Protein AF-F8DBX6-F1 (afdb_monomer_lite)

Structure (mmCIF, N/CA/C/O backbone):
data_AF-F8DBX6-F1
#
_entry.id   AF-F8DBX6-F1
#
loop_
_atom_site.group_PDB
_atom_site.id
_atom_site.type_symbol
_atom_site.label_atom_id
_atom_site.label_alt_id
_atom_site.label_comp_id
_atom_site.label_asym_id
_atom_site.label_entity_id
_atom_site.label_seq_id
_atom_site.pdbx_PDB_ins_code
_atom_site.Cartn_x
_atom_site.Cartn_y
_atom_site.Cartn_z
_atom_site.occupancy
_atom_site.B_iso_or_equiv
_atom_site.auth_seq_id
_atom_site.auth_comp_id
_atom_site.auth_asym_id
_atom_site.auth_atom_id
_atom_site.pdbx_PDB_model_num
ATOM 1 N N . MET A 1 1 ? -37.550 -6.134 -52.172 1.00 40.78 1 MET A N 1
ATOM 2 C CA . MET A 1 1 ? -36.831 -7.113 -51.333 1.00 40.78 1 MET A CA 1
ATOM 3 C C . MET A 1 1 ? -36.469 -6.419 -50.036 1.00 40.78 1 MET A C 1
ATOM 5 O O . MET A 1 1 ? -35.593 -5.570 -50.038 1.00 40.78 1 MET A O 1
ATOM 9 N N . THR A 1 2 ? -37.208 -6.696 -48.969 1.00 46.88 2 THR A N 1
ATOM 10 C CA . THR A 1 2 ? -36.970 -6.160 -47.625 1.00 46.88 2 THR A CA 1
ATOM 11 C C . THR A 1 2 ? -36.565 -7.334 -46.744 1.00 46.88 2 THR A C 1
ATOM 13 O O . THR A 1 2 ? -37.407 -8.121 -46.322 1.00 46.88 2 THR A O 1
ATOM 16 N N . HIS A 1 3 ? -35.260 -7.501 -46.523 1.00 45.44 3 HIS A N 1
ATOM 17 C CA . HIS A 1 3 ? -34.752 -8.490 -45.578 1.00 45.44 3 HIS A CA 1
ATOM 18 C C . HIS A 1 3 ? -34.922 -7.938 -44.163 1.00 45.44 3 HIS A C 1
ATOM 20 O O . HIS A 1 3 ? -34.183 -7.059 -43.732 1.00 45.44 3 HIS A O 1
ATOM 26 N N . SER A 1 4 ? -35.939 -8.429 -43.457 1.00 51.69 4 SER A N 1
ATOM 27 C CA . SER A 1 4 ? -36.092 -8.190 -42.025 1.00 51.69 4 SER A CA 1
ATOM 28 C C . SER A 1 4 ? -35.178 -9.161 -41.277 1.00 51.69 4 SER A C 1
ATOM 30 O O . SER A 1 4 ? -35.486 -10.344 -41.156 1.00 51.69 4 SER A O 1
ATOM 32 N N . PHE A 1 5 ? -34.035 -8.665 -40.804 1.00 46.38 5 PHE A N 1
ATOM 33 C CA . PHE A 1 5 ? -33.207 -9.356 -39.819 1.00 46.38 5 PHE A CA 1
ATOM 34 C C . PHE A 1 5 ? -33.836 -9.150 -38.435 1.00 46.38 5 PHE A C 1
ATOM 36 O O . PHE A 1 5 ? -33.639 -8.122 -37.795 1.00 46.38 5 PHE A O 1
ATOM 43 N N . ARG A 1 6 ? -34.635 -10.119 -37.978 1.00 52.78 6 ARG A N 1
ATOM 44 C CA . ARG A 1 6 ? -34.991 -10.270 -36.561 1.00 52.78 6 ARG A CA 1
ATOM 45 C C . ARG A 1 6 ? -34.193 -11.436 -36.000 1.00 52.78 6 ARG A C 1
ATOM 47 O O . ARG A 1 6 ? -34.694 -12.554 -35.921 1.00 52.78 6 ARG A O 1
ATOM 54 N N . THR A 1 7 ? -32.947 -11.181 -35.629 1.00 59.12 7 THR A N 1
ATOM 55 C CA . THR A 1 7 ? -32.192 -12.119 -34.798 1.00 59.12 7 THR A CA 1
ATOM 56 C C . THR A 1 7 ? -32.715 -11.951 -33.374 1.00 59.12 7 THR A C 1
ATOM 58 O O . THR A 1 7 ? -32.343 -11.021 -32.665 1.00 59.12 7 THR A O 1
ATOM 61 N N . LEU A 1 8 ? -33.684 -12.787 -32.998 1.00 58.94 8 LEU A N 1
ATOM 62 C CA . LEU A 1 8 ? -34.208 -12.856 -31.637 1.00 58.94 8 LEU A CA 1
ATOM 63 C C . LEU A 1 8 ? -33.120 -13.466 -30.753 1.00 58.94 8 LEU A C 1
ATOM 65 O O . LEU A 1 8 ? -32.917 -14.678 -30.749 1.00 58.94 8 LEU A O 1
ATOM 69 N N . VAL A 1 9 ? -32.401 -12.606 -30.039 1.00 62.88 9 VAL A N 1
ATOM 70 C CA . VAL A 1 9 ? -31.541 -13.015 -28.931 1.00 62.88 9 VAL A CA 1
ATOM 71 C C . VAL A 1 9 ? -32.427 -13.754 -27.928 1.00 62.88 9 VAL A C 1
ATOM 73 O O . VAL A 1 9 ? -33.499 -13.264 -27.565 1.00 62.88 9 VAL A O 1
ATOM 76 N N . SER A 1 10 ? -32.030 -14.968 -27.542 1.00 77.06 10 SER A N 1
ATOM 77 C CA . SER A 1 10 ? -32.822 -15.753 -26.598 1.00 77.06 10 SER A CA 1
ATOM 78 C C . SER A 1 10 ? -32.916 -15.012 -25.251 1.00 77.06 10 SER A C 1
ATOM 80 O O . SER A 1 10 ? -31.968 -14.310 -24.886 1.00 77.06 10 SER A O 1
ATOM 82 N N . PRO A 1 11 ? -34.026 -15.132 -24.499 1.00 73.81 11 PRO A N 1
ATOM 83 C CA . PRO A 1 11 ? -34.216 -14.385 -23.253 1.00 73.81 11 PRO A CA 1
ATOM 84 C C . PRO A 1 11 ? -33.086 -14.574 -22.231 1.00 73.81 11 PRO A C 1
ATOM 86 O O . PRO A 1 11 ? -32.744 -13.633 -21.521 1.00 73.81 11 PRO A O 1
ATOM 89 N N . SER A 1 12 ? -32.459 -15.756 -22.192 1.00 65.88 12 SER A N 1
ATOM 90 C CA . SER A 1 12 ? -31.304 -16.024 -21.328 1.00 65.88 12 SER A CA 1
ATOM 91 C C . SER A 1 12 ? -30.052 -15.269 -21.779 1.00 65.88 12 SER A C 1
ATOM 93 O O . SER A 1 12 ? -29.341 -14.715 -20.949 1.00 65.88 12 SER A O 1
ATOM 95 N N . THR A 1 13 ? -29.805 -15.169 -23.086 1.00 68.56 13 THR A N 1
ATOM 96 C CA . THR A 1 13 ? -28.679 -14.400 -23.638 1.00 68.56 13 THR A CA 1
ATOM 97 C C . THR A 1 13 ? -28.861 -12.893 -23.428 1.00 68.56 13 THR A C 1
ATOM 99 O O . THR A 1 13 ? -27.891 -12.188 -23.165 1.00 68.56 13 THR A O 1
ATOM 102 N N . ALA A 1 14 ? -30.099 -12.393 -23.498 1.00 70.00 14 ALA A N 1
ATOM 103 C CA . ALA A 1 14 ? -30.404 -10.987 -23.228 1.00 70.00 14 ALA A CA 1
ATOM 104 C C . ALA A 1 14 ? -30.170 -10.616 -21.753 1.00 70.00 14 ALA A C 1
ATOM 106 O O . ALA A 1 14 ? -29.665 -9.534 -21.472 1.00 70.00 14 ALA A O 1
ATOM 107 N N . TYR A 1 15 ? -30.492 -11.525 -20.827 1.00 68.06 15 TYR A N 1
ATOM 108 C CA . TYR A 1 15 ? -30.241 -11.332 -19.398 1.00 68.06 15 TYR A CA 1
ATOM 109 C C . TYR A 1 15 ? -28.741 -11.290 -19.080 1.00 68.06 15 TYR A C 1
ATOM 111 O O . TYR A 1 15 ? -28.292 -10.374 -18.401 1.00 68.06 15 TYR A O 1
ATOM 119 N N . VAL A 1 16 ? -27.954 -12.219 -19.638 1.00 67.81 16 VAL A N 1
ATOM 120 C CA . VAL A 1 16 ? -26.489 -12.244 -19.454 1.00 67.81 16 VAL A CA 1
ATOM 121 C C . VAL A 1 16 ? -25.833 -10.970 -19.993 1.00 67.81 16 VAL A C 1
ATOM 123 O O . VAL A 1 16 ? -24.991 -10.390 -19.319 1.00 67.81 16 VAL A O 1
ATOM 126 N N . LEU A 1 17 ? -26.260 -10.488 -21.167 1.00 64.12 17 LEU A N 1
ATOM 127 C CA . LEU A 1 17 ? -25.776 -9.219 -21.717 1.00 64.12 17 LEU A CA 1
ATOM 128 C C . LEU A 1 17 ? -26.126 -8.031 -20.818 1.00 64.12 17 LEU A C 1
ATOM 130 O O . LEU A 1 17 ? -25.287 -7.165 -20.612 1.00 64.12 17 LEU A O 1
ATOM 134 N N . LEU A 1 18 ? -27.342 -7.980 -20.276 1.00 73.88 18 LEU A N 1
ATOM 135 C CA . LEU A 1 18 ? -27.768 -6.871 -19.426 1.00 73.88 18 LEU A CA 1
ATOM 136 C C . LEU A 1 18 ? -27.021 -6.848 -18.087 1.0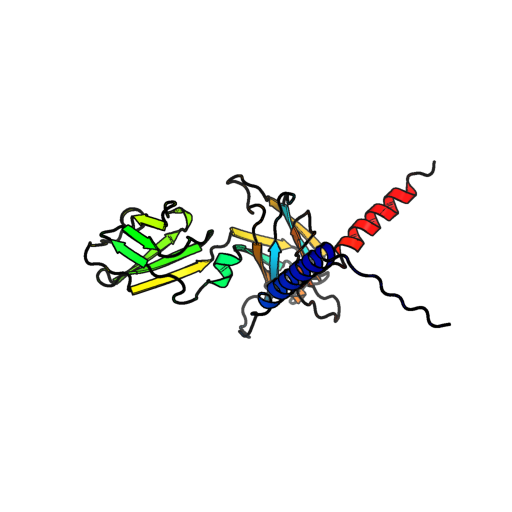0 73.88 18 LEU A C 1
ATOM 138 O O . LEU A 1 18 ? -26.635 -5.771 -17.647 1.00 73.88 18 LEU A O 1
ATOM 142 N N . VAL A 1 19 ? -26.773 -8.014 -17.479 1.00 73.00 19 VAL A N 1
ATOM 143 C CA . VAL A 1 19 ? -25.951 -8.126 -16.263 1.00 73.00 19 VAL A CA 1
ATOM 144 C C . VAL A 1 19 ? -24.515 -7.694 -16.554 1.00 73.00 19 VAL A C 1
ATOM 146 O O . VAL A 1 19 ? -24.005 -6.839 -15.846 1.00 73.00 19 VAL A O 1
ATOM 149 N N . ALA A 1 20 ? -23.908 -8.177 -17.643 1.00 65.19 20 ALA A N 1
ATOM 150 C CA . ALA A 1 20 ? -22.555 -7.773 -18.030 1.00 65.19 20 ALA A CA 1
ATOM 151 C C . ALA A 1 20 ? -22.440 -6.256 -18.275 1.00 65.19 20 ALA A C 1
ATOM 153 O O . ALA A 1 20 ? -21.509 -5.621 -17.792 1.00 65.19 20 ALA A O 1
ATOM 154 N N . TRP A 1 21 ? -23.408 -5.649 -18.970 1.00 68.88 21 TRP A N 1
ATOM 155 C CA . TRP A 1 21 ? -23.433 -4.199 -19.190 1.00 68.88 21 TRP A CA 1
ATOM 156 C C . TRP A 1 21 ? -23.645 -3.404 -17.899 1.00 68.88 21 TRP A C 1
ATOM 158 O O . TRP A 1 21 ? -23.029 -2.355 -17.733 1.00 68.88 21 TRP A O 1
ATOM 168 N N . ALA A 1 22 ? -24.498 -3.884 -16.991 1.00 65.81 22 ALA A N 1
ATOM 169 C CA . ALA A 1 22 ? -24.714 -3.237 -15.702 1.00 65.81 22 ALA A CA 1
ATOM 170 C C . ALA A 1 22 ? -23.447 -3.276 -14.838 1.00 65.81 22 ALA A C 1
ATOM 172 O O . ALA A 1 22 ? -23.094 -2.248 -14.272 1.00 65.81 22 ALA A O 1
ATOM 173 N N . THR A 1 23 ? -22.737 -4.408 -14.802 1.00 61.00 23 THR A N 1
ATOM 174 C CA . THR A 1 23 ? -21.457 -4.540 -14.092 1.00 61.00 23 THR A CA 1
ATOM 175 C C . THR A 1 23 ? -20.402 -3.601 -14.672 1.00 61.00 23 THR A C 1
ATOM 177 O O . THR A 1 23 ? -19.807 -2.841 -13.922 1.00 61.00 23 THR A O 1
ATOM 180 N N . VAL A 1 24 ? -20.246 -3.546 -16.001 1.00 62.47 24 VAL A N 1
ATOM 181 C CA . VAL A 1 24 ? -19.291 -2.628 -16.653 1.00 62.47 24 VAL A CA 1
ATOM 182 C C . VAL A 1 24 ? -19.607 -1.160 -16.343 1.00 62.47 24 VAL A C 1
ATOM 184 O O . VAL A 1 24 ? -18.701 -0.390 -16.049 1.00 62.47 24 VAL A O 1
ATOM 187 N N . ILE A 1 25 ? -20.882 -0.754 -16.375 1.00 60.66 25 ILE A N 1
ATOM 188 C CA . ILE A 1 25 ? -21.278 0.625 -16.037 1.00 60.66 25 ILE A CA 1
ATOM 189 C C . ILE A 1 25 ? -21.027 0.925 -14.555 1.00 60.66 25 ILE A C 1
ATOM 191 O O . ILE A 1 25 ? -20.614 2.037 -14.233 1.00 60.66 25 ILE A O 1
ATOM 195 N N . LEU A 1 26 ? -21.258 -0.048 -13.668 1.00 51.12 26 LEU A N 1
ATOM 196 C CA . LEU A 1 26 ? -21.004 0.097 -12.238 1.00 51.12 26 LEU A CA 1
ATOM 197 C C . LEU A 1 26 ? -19.503 0.306 -11.975 1.00 51.12 26 LEU A C 1
ATOM 199 O O . LEU A 1 26 ? -19.140 1.292 -11.339 1.00 51.12 26 LEU A O 1
ATOM 203 N N . CYS A 1 27 ? -18.640 -0.529 -12.563 1.00 51.03 27 CYS A N 1
ATOM 204 C CA . CYS A 1 27 ? -17.182 -0.397 -12.473 1.00 51.03 27 CYS A CA 1
ATOM 205 C C . CYS A 1 27 ? -16.687 0.948 -13.038 1.00 51.03 27 CYS A C 1
ATOM 207 O O . CYS A 1 27 ? -15.853 1.612 -12.433 1.00 51.03 27 CYS A O 1
ATOM 209 N N . LEU A 1 28 ? -17.266 1.424 -14.148 1.00 47.25 28 LEU A N 1
ATOM 210 C CA . LEU A 1 28 ? -16.924 2.732 -14.725 1.00 47.25 28 LEU A CA 1
ATOM 211 C C . LEU A 1 28 ? -17.388 3.924 -13.871 1.00 47.25 28 LEU A C 1
ATOM 213 O O . LEU A 1 28 ? -16.861 5.023 -14.033 1.00 47.25 28 LEU A O 1
ATOM 217 N N . SER A 1 29 ? -18.382 3.744 -12.997 1.00 42.03 29 SER A N 1
ATOM 218 C CA . SER A 1 29 ? -18.908 4.827 -12.155 1.00 42.03 29 SER A CA 1
ATOM 219 C C . SER A 1 29 ? -18.127 5.054 -10.859 1.00 42.03 29 SER A C 1
ATOM 221 O O . SER A 1 29 ? -18.185 6.162 -10.330 1.00 42.03 29 SER A O 1
ATOM 223 N N . PHE A 1 30 ? -17.366 4.060 -10.389 1.00 44.66 30 PHE A N 1
ATOM 224 C CA . PHE A 1 30 ? -16.478 4.203 -9.229 1.00 44.66 30 PHE A CA 1
ATOM 225 C C . PHE A 1 30 ? -15.079 4.730 -9.606 1.00 44.66 30 PHE A C 1
ATOM 227 O O . PHE A 1 30 ? -14.453 5.412 -8.805 1.00 44.66 30 PHE A O 1
ATOM 234 N N . GLY A 1 31 ? -14.631 4.551 -10.854 1.00 36.19 31 GLY A N 1
ATOM 235 C CA . GLY A 1 31 ? -13.298 4.974 -11.321 1.00 36.19 31 GLY A CA 1
ATOM 236 C C . GLY A 1 31 ? -13.120 6.454 -11.704 1.00 36.19 31 GLY A C 1
ATOM 237 O O . GLY A 1 31 ? -12.240 6.762 -12.503 1.00 36.19 31 GLY A O 1
ATOM 238 N N . LEU A 1 32 ? -13.956 7.383 -11.220 1.00 38.16 32 LEU A N 1
ATOM 239 C CA . LEU A 1 32 ? -13.914 8.803 -11.635 1.00 38.16 32 LEU A CA 1
ATOM 240 C C . LEU A 1 32 ? -13.980 9.805 -10.470 1.00 38.16 32 LEU A C 1
ATOM 242 O O . LEU A 1 32 ? -14.510 10.908 -10.616 1.00 38.16 32 LEU A O 1
ATOM 246 N N . VAL A 1 33 ? -13.409 9.451 -9.317 1.00 41.22 33 VAL A N 1
ATOM 247 C CA . VAL A 1 33 ? -13.152 10.401 -8.222 1.00 41.22 33 VAL A CA 1
ATOM 248 C C . VAL A 1 33 ? -11.642 10.534 -8.004 1.00 41.22 33 VAL A C 1
ATOM 250 O O . VAL A 1 33 ? -11.086 9.998 -7.062 1.00 41.22 33 VAL A O 1
ATOM 253 N N . ALA A 1 34 ? -10.967 11.242 -8.910 1.00 38.66 34 ALA A N 1
ATOM 254 C CA . ALA A 1 34 ? -9.555 11.628 -8.810 1.00 38.66 34 ALA A CA 1
ATOM 255 C C . ALA A 1 34 ? -9.351 12.810 -9.790 1.00 38.66 34 ALA A C 1
ATOM 257 O O . ALA A 1 34 ? -9.866 12.756 -10.903 1.00 38.66 34 ALA A O 1
ATOM 258 N N . VAL A 1 35 ? -8.716 13.954 -9.529 1.00 40.12 35 VAL A N 1
ATOM 259 C CA . VAL A 1 35 ? -7.962 14.506 -8.401 1.00 40.12 35 VAL A CA 1
ATOM 260 C C . VAL A 1 35 ? -8.124 16.030 -8.515 1.00 40.12 35 VAL A C 1
ATOM 262 O O . VAL A 1 35 ? -7.969 16.597 -9.598 1.00 40.12 35 VAL A O 1
ATOM 265 N N . ALA A 1 36 ? -8.442 16.722 -7.423 1.00 32.66 36 ALA A N 1
ATOM 266 C CA . ALA A 1 36 ? -8.392 18.184 -7.369 1.00 32.66 36 ALA A CA 1
ATOM 267 C C . ALA A 1 36 ? -7.558 18.638 -6.169 1.00 32.66 36 ALA A C 1
ATOM 269 O O . ALA A 1 36 ? -8.076 19.218 -5.223 1.00 32.66 36 ALA A O 1
ATOM 270 N N . SER A 1 37 ? -6.256 18.380 -6.217 1.00 33.91 37 SER A N 1
ATOM 271 C CA . SER A 1 37 ? -5.235 18.959 -5.335 1.00 33.91 37 SER A CA 1
ATOM 272 C C . SER A 1 37 ? -3.878 18.496 -5.858 1.00 33.91 37 SER A C 1
ATOM 274 O O . SER A 1 37 ? -3.774 17.368 -6.299 1.00 33.91 37 SER A O 1
ATOM 276 N N . ALA A 1 38 ? -2.784 19.236 -5.858 1.00 36.81 38 ALA A N 1
ATOM 277 C CA . ALA A 1 38 ? -2.470 20.597 -5.478 1.00 36.81 38 ALA A CA 1
ATOM 278 C C . ALA A 1 38 ? -1.126 20.881 -6.175 1.00 36.81 38 ALA A C 1
ATOM 280 O O . ALA A 1 38 ? -0.259 20.016 -6.213 1.00 36.81 38 ALA A O 1
ATOM 281 N N . GLN A 1 39 ? -0.932 22.080 -6.725 1.00 33.19 39 GLN A N 1
ATOM 282 C CA . GLN A 1 39 ? 0.368 22.502 -7.260 1.00 33.19 39 GLN A CA 1
ATOM 283 C C . GLN A 1 39 ? 1.339 22.765 -6.096 1.00 33.19 39 GLN A C 1
ATOM 285 O O . GLN A 1 39 ? 1.529 23.908 -5.679 1.00 33.19 39 GLN A O 1
ATOM 290 N N . GLY A 1 40 ? 1.886 21.704 -5.507 1.00 40.03 40 GLY A N 1
ATOM 291 C CA . GLY A 1 40 ? 2.952 21.754 -4.513 1.00 40.03 40 GLY A CA 1
ATOM 292 C C . GLY A 1 40 ? 4.281 21.405 -5.170 1.00 40.03 40 GLY A C 1
ATOM 293 O O . GLY A 1 40 ? 4.346 20.488 -5.973 1.00 40.03 40 GLY A O 1
ATOM 294 N N . SER A 1 41 ? 5.352 22.117 -4.825 1.00 47.22 41 SER A N 1
ATOM 295 C CA . SER A 1 41 ? 6.732 21.838 -5.253 1.00 47.22 41 SER A CA 1
ATOM 296 C C . SER A 1 41 ? 7.327 20.580 -4.587 1.00 47.22 41 SER A C 1
ATOM 298 O O . SER A 1 41 ? 8.476 20.608 -4.145 1.00 47.22 41 SER A O 1
ATOM 300 N N . GLY A 1 42 ? 6.503 19.550 -4.395 1.00 53.03 42 GLY A N 1
ATOM 301 C CA . GLY A 1 42 ? 6.895 18.234 -3.907 1.00 53.03 42 GLY A CA 1
ATOM 302 C C . GLY A 1 42 ? 7.420 17.366 -5.050 1.00 53.03 42 GLY A C 1
ATOM 303 O O . GLY A 1 42 ? 7.531 17.855 -6.176 1.00 53.03 42 GLY A O 1
ATOM 304 N N . PRO A 1 43 ? 7.782 16.108 -4.768 1.00 58.38 43 PRO A N 1
ATOM 305 C CA . PRO A 1 43 ? 8.100 15.166 -5.830 1.00 58.38 43 PRO A CA 1
ATOM 306 C C . PRO A 1 43 ? 6.892 15.005 -6.772 1.00 58.38 43 PRO A C 1
ATOM 308 O O . PRO A 1 43 ? 5.744 15.201 -6.365 1.00 58.38 43 PRO A O 1
ATOM 311 N N . ASN A 1 44 ? 7.167 14.733 -8.046 1.00 72.75 44 ASN A N 1
ATOM 312 C CA . ASN A 1 44 ? 6.136 14.637 -9.071 1.00 72.75 44 ASN A CA 1
ATOM 313 C C . ASN A 1 44 ? 5.559 13.220 -9.057 1.00 72.75 44 ASN A C 1
ATOM 315 O O . ASN A 1 44 ? 6.275 12.254 -9.320 1.00 72.75 44 ASN A O 1
ATOM 319 N N . GLU A 1 45 ? 4.268 13.113 -8.757 1.00 74.31 45 GLU A N 1
ATOM 320 C CA . GLU A 1 45 ? 3.483 11.900 -8.988 1.00 74.31 45 GLU A CA 1
ATOM 321 C C . GLU A 1 45 ? 3.326 11.729 -10.502 1.00 74.31 45 GLU A C 1
ATOM 323 O O . GLU A 1 45 ? 2.706 12.569 -11.160 1.00 74.31 45 GLU A O 1
ATOM 328 N N . ILE A 1 46 ? 3.941 10.685 -11.057 1.00 76.31 46 ILE A N 1
ATOM 329 C CA . ILE A 1 46 ? 3.886 10.397 -12.499 1.00 76.31 46 ILE A CA 1
ATOM 330 C C . ILE A 1 46 ? 2.871 9.309 -12.834 1.00 76.31 46 ILE A C 1
ATOM 332 O O . ILE A 1 46 ? 2.472 9.207 -13.990 1.00 76.31 46 ILE A O 1
ATOM 336 N N . GLU A 1 47 ? 2.428 8.537 -11.837 1.00 76.44 47 GLU A N 1
ATOM 337 C CA . GLU A 1 47 ? 1.411 7.503 -12.001 1.00 76.44 47 GLU A CA 1
ATOM 338 C C . GLU A 1 47 ? 0.589 7.311 -10.723 1.00 76.44 47 GLU A C 1
ATOM 340 O O . GLU A 1 47 ? 1.127 7.310 -9.613 1.00 76.44 47 GLU A O 1
ATOM 345 N N . ASN A 1 48 ? -0.716 7.108 -10.917 1.00 81.38 48 ASN A N 1
ATOM 346 C CA . ASN A 1 48 ? -1.687 6.811 -9.871 1.00 81.38 48 ASN A CA 1
ATOM 347 C C . ASN A 1 48 ? -2.799 5.925 -10.447 1.00 81.38 48 ASN A C 1
ATOM 349 O O . ASN A 1 48 ? -3.849 6.406 -10.899 1.00 81.38 48 ASN A O 1
ATOM 353 N N . SER A 1 49 ? -2.565 4.615 -10.467 1.00 81.75 49 SER A N 1
ATOM 354 C CA . SER A 1 49 ? -3.455 3.622 -11.086 1.00 81.75 49 SER A CA 1
ATOM 355 C C . SER A 1 49 ? -3.867 2.518 -10.122 1.00 81.75 49 SER A C 1
ATOM 357 O O . SER A 1 49 ? -3.270 2.331 -9.068 1.00 81.75 49 SER A O 1
ATOM 359 N N . THR A 1 50 ? -4.944 1.812 -10.481 1.00 86.69 50 THR A N 1
ATOM 360 C CA . THR A 1 50 ? -5.342 0.575 -9.803 1.00 86.69 50 THR A CA 1
ATOM 361 C C . THR A 1 50 ? -4.792 -0.575 -10.624 1.00 86.69 50 THR A C 1
ATOM 363 O O . THR A 1 50 ? -4.918 -0.591 -11.855 1.00 86.69 50 THR A O 1
ATOM 366 N N . ILE A 1 51 ? -4.223 -1.547 -9.931 1.00 87.62 51 ILE A N 1
ATOM 367 C CA . ILE A 1 51 ? -3.938 -2.875 -10.454 1.00 87.62 51 ILE A CA 1
ATOM 368 C C . ILE A 1 51 ? -4.843 -3.880 -9.738 1.00 87.62 51 ILE A C 1
ATOM 370 O O . ILE A 1 51 ? -5.178 -3.701 -8.571 1.00 87.62 51 ILE A O 1
ATOM 374 N N . GLU A 1 52 ? -5.248 -4.928 -10.443 1.00 88.56 52 GLU A N 1
ATOM 375 C CA . GLU A 1 52 ? -6.062 -6.013 -9.892 1.00 88.56 52 GLU A CA 1
ATOM 376 C C . GLU A 1 52 ? -5.271 -7.308 -10.062 1.00 88.56 52 GLU A C 1
ATOM 378 O O . GLU A 1 52 ? -4.887 -7.655 -11.181 1.00 88.56 52 GLU A O 1
ATOM 383 N N . THR A 1 53 ? -4.995 -8.007 -8.963 1.00 90.00 53 THR A N 1
ATOM 384 C CA . THR A 1 53 ? -4.426 -9.356 -9.032 1.00 90.00 53 THR A CA 1
ATOM 385 C C . THR A 1 53 ? -5.540 -10.371 -9.280 1.00 90.00 53 THR A C 1
ATOM 387 O O . THR A 1 53 ? -6.689 -10.183 -8.886 1.00 90.00 53 THR A O 1
ATOM 390 N N . THR A 1 54 ? -5.220 -11.493 -9.915 1.00 90.12 54 THR A N 1
ATOM 391 C CA . THR A 1 54 ? -6.135 -12.619 -10.126 1.00 90.12 54 THR A CA 1
ATOM 392 C C . THR A 1 54 ? -5.567 -13.894 -9.512 1.00 90.12 54 THR A C 1
ATOM 394 O O . THR A 1 54 ? -4.426 -13.931 -9.069 1.00 90.12 54 THR A O 1
ATOM 397 N N . GLU A 1 55 ? -6.332 -14.990 -9.528 1.00 91.12 55 GLU A N 1
ATOM 398 C CA . GLU A 1 55 ? -5.839 -16.311 -9.101 1.00 91.12 55 GLU A CA 1
ATOM 399 C C . GLU A 1 55 ? -4.639 -16.828 -9.924 1.00 91.12 55 GLU A C 1
ATOM 401 O O . GLU A 1 55 ? -4.011 -17.812 -9.530 1.00 91.12 55 GLU A O 1
ATOM 406 N N . ASN A 1 56 ? -4.346 -16.219 -11.081 1.00 89.56 56 ASN A N 1
ATOM 407 C CA . ASN A 1 56 ? -3.215 -16.590 -11.934 1.00 89.56 56 ASN A CA 1
ATOM 408 C C . ASN A 1 56 ? -2.044 -15.604 -11.859 1.00 89.56 56 ASN A C 1
ATOM 410 O O . ASN A 1 56 ? -1.008 -15.897 -12.459 1.00 89.56 56 ASN A O 1
ATOM 414 N N . THR A 1 57 ? -2.194 -14.479 -11.154 1.00 91.62 57 THR A N 1
ATOM 415 C CA . THR A 1 57 ? -1.102 -13.524 -10.974 1.00 91.62 57 THR A CA 1
ATOM 416 C C . THR A 1 57 ? -0.023 -14.182 -10.127 1.00 91.62 57 THR A C 1
ATOM 418 O O . THR A 1 57 ? -0.287 -14.667 -9.029 1.00 91.62 57 THR A O 1
ATOM 421 N N . SER A 1 58 ? 1.195 -14.222 -10.652 1.00 92.62 58 SER A N 1
ATOM 422 C CA . SER A 1 58 ? 2.376 -14.707 -9.936 1.00 92.62 58 SER A CA 1
ATOM 423 C C . SER A 1 58 ? 3.203 -13.551 -9.383 1.00 92.62 58 SER A C 1
ATOM 425 O O . SER A 1 58 ? 3.875 -13.705 -8.361 1.00 92.62 58 SER A O 1
ATOM 427 N N . TYR A 1 59 ? 3.178 -12.398 -10.051 1.00 92.31 59 TYR A N 1
ATOM 428 C CA . TYR A 1 59 ? 3.879 -11.201 -9.608 1.00 92.31 59 TYR A CA 1
ATOM 429 C C . TYR A 1 59 ? 3.273 -9.927 -10.199 1.00 92.31 59 TYR A C 1
ATOM 431 O O . TYR A 1 59 ? 2.599 -9.945 -11.227 1.00 92.31 59 TYR A O 1
ATOM 439 N N . VAL A 1 60 ? 3.551 -8.807 -9.541 1.00 92.38 60 VAL A N 1
ATOM 440 C CA . VAL A 1 60 ? 3.369 -7.454 -10.064 1.00 92.38 60 VAL A CA 1
ATOM 441 C C . VAL A 1 60 ? 4.734 -6.928 -10.483 1.00 92.38 60 VAL A C 1
ATOM 443 O O . VAL A 1 60 ? 5.691 -6.986 -9.713 1.00 92.38 60 VAL A O 1
ATOM 446 N N . GLU A 1 61 ? 4.831 -6.434 -11.707 1.00 92.38 61 GLU A N 1
ATOM 447 C CA . GLU A 1 61 ? 6.058 -5.912 -12.295 1.00 92.38 61 GLU A CA 1
ATOM 448 C C . GLU A 1 61 ? 6.042 -4.383 -12.296 1.00 92.38 61 GLU A C 1
ATOM 450 O O . GLU A 1 61 ? 5.053 -3.775 -12.708 1.00 92.38 61 GLU A O 1
ATOM 455 N N . LEU A 1 62 ? 7.143 -3.779 -11.853 1.00 91.38 62 LEU A N 1
ATOM 456 C CA . LEU A 1 62 ? 7.487 -2.371 -12.032 1.00 91.38 62 LEU A CA 1
ATOM 457 C C . LEU A 1 62 ? 8.644 -2.303 -13.028 1.00 91.38 62 LEU A C 1
ATOM 459 O O . LEU A 1 62 ? 9.735 -2.782 -12.721 1.00 91.38 62 LEU A O 1
ATOM 463 N N . ASP A 1 63 ? 8.426 -1.684 -14.183 1.00 90.31 63 ASP A N 1
ATOM 464 C CA . ASP A 1 63 ? 9.469 -1.440 -15.181 1.00 90.31 63 ASP A CA 1
ATOM 465 C C . ASP A 1 63 ? 9.640 0.066 -15.394 1.00 90.31 63 ASP A C 1
ATOM 467 O O . ASP A 1 63 ? 8.666 0.785 -15.626 1.00 90.31 63 ASP A O 1
ATOM 471 N N . ILE A 1 64 ? 10.875 0.552 -15.293 1.00 89.94 64 ILE A N 1
ATOM 472 C CA . ILE A 1 64 ? 11.239 1.963 -15.434 1.00 89.94 64 ILE A CA 1
ATOM 473 C C . ILE A 1 64 ? 12.355 2.099 -16.463 1.00 89.94 64 ILE A C 1
ATOM 475 O O . ILE A 1 64 ? 13.461 1.591 -16.269 1.00 89.94 64 ILE A O 1
ATOM 479 N N . GLU A 1 65 ? 12.106 2.884 -17.505 1.00 90.19 65 GLU A N 1
ATOM 480 C CA . GLU A 1 65 ? 13.098 3.330 -18.474 1.00 90.19 65 GLU A CA 1
ATOM 481 C C . GLU A 1 65 ? 13.505 4.780 -18.189 1.00 90.19 65 GLU A C 1
ATOM 483 O O . GLU A 1 65 ? 12.705 5.719 -18.246 1.00 90.19 65 GLU A O 1
ATOM 488 N N . PHE A 1 66 ? 14.786 4.980 -17.897 1.00 91.75 66 PHE A N 1
ATOM 489 C CA . PHE A 1 66 ? 15.343 6.294 -17.607 1.00 91.75 66 PHE A CA 1
ATOM 490 C C . PHE A 1 66 ? 15.741 7.023 -18.894 1.00 91.75 66 PHE A C 1
ATOM 492 O O . PHE A 1 66 ? 16.350 6.446 -19.800 1.00 91.75 66 PHE A O 1
ATOM 499 N N . ALA A 1 67 ? 15.469 8.328 -18.941 1.00 90.81 67 ALA A N 1
ATOM 500 C CA . ALA A 1 67 ? 15.761 9.181 -20.088 1.00 90.81 67 ALA A CA 1
ATOM 501 C C . ALA A 1 67 ? 17.233 9.106 -20.520 1.00 90.81 67 ALA A C 1
ATOM 503 O O . ALA A 1 67 ? 18.156 8.953 -19.710 1.00 90.81 67 ALA A O 1
ATOM 504 N N . SER A 1 68 ? 17.478 9.282 -21.822 1.00 92.69 68 SER A N 1
ATOM 505 C CA . SER A 1 68 ? 18.841 9.249 -22.368 1.00 92.69 68 SER A CA 1
ATOM 506 C C . SER A 1 68 ? 19.727 10.395 -21.870 1.00 92.69 68 SER A C 1
ATOM 508 O O . SER A 1 68 ? 20.955 10.293 -21.902 1.00 92.69 68 SER A O 1
ATOM 510 N N . GLU A 1 69 ? 19.106 11.483 -21.408 1.00 92.75 69 GLU A N 1
ATOM 511 C CA . GLU A 1 69 ? 19.750 12.645 -20.803 1.00 92.75 69 GLU A CA 1
ATOM 512 C C . GLU A 1 69 ? 18.932 13.097 -19.592 1.00 92.75 69 GLU A C 1
ATOM 514 O O . GLU A 1 69 ? 17.722 13.271 -19.695 1.00 92.75 69 GLU A O 1
ATOM 519 N N . PHE A 1 70 ? 19.588 13.332 -18.455 1.00 93.50 70 PHE A N 1
ATOM 520 C CA . PHE A 1 70 ? 18.920 13.899 -17.287 1.00 93.50 70 PHE A CA 1
ATOM 521 C C . PHE A 1 70 ? 19.035 15.415 -17.254 1.00 93.50 70 PHE A C 1
ATOM 523 O O . PHE A 1 70 ? 20.089 16.005 -17.530 1.00 93.50 70 PHE A O 1
ATOM 530 N N . ALA A 1 71 ? 17.962 16.065 -16.820 1.00 85.88 71 ALA A N 1
ATOM 531 C CA . ALA A 1 71 ? 18.001 17.484 -16.546 1.00 85.88 71 ALA A CA 1
ATOM 532 C C . ALA A 1 71 ? 18.936 17.790 -15.358 1.00 85.88 71 ALA A C 1
ATOM 534 O O . ALA A 1 71 ? 19.240 16.957 -14.496 1.00 85.88 71 ALA A O 1
ATOM 535 N N . ASN A 1 72 ? 19.393 19.043 -15.308 1.00 81.50 72 ASN A N 1
ATOM 536 C CA . ASN A 1 72 ? 20.187 19.606 -14.210 1.00 81.50 72 ASN A CA 1
ATOM 537 C C . ASN A 1 72 ? 21.563 18.954 -13.958 1.00 81.50 72 A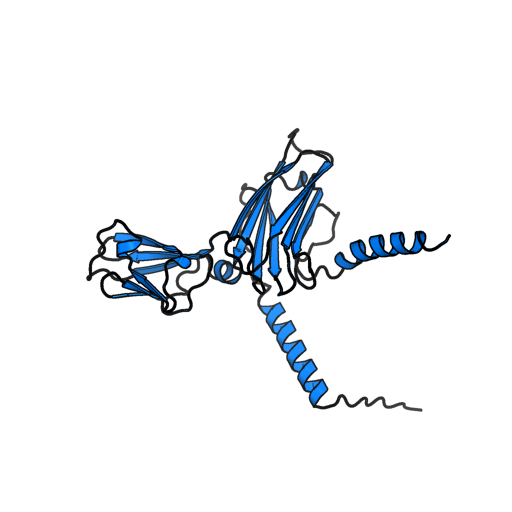SN A C 1
ATOM 539 O O . ASN A 1 72 ? 22.166 19.211 -12.917 1.00 81.50 72 ASN A O 1
ATOM 543 N N . ASN A 1 73 ? 22.110 18.190 -14.911 1.00 78.06 73 ASN A N 1
ATOM 544 C CA . ASN A 1 73 ? 23.381 17.460 -14.763 1.00 78.06 73 ASN A CA 1
ATOM 545 C C . ASN A 1 73 ? 23.386 16.468 -13.584 1.00 78.06 73 ASN A C 1
ATOM 547 O O . ASN A 1 73 ? 24.442 16.214 -12.996 1.00 78.06 73 ASN A O 1
ATOM 551 N N . SER A 1 74 ? 22.221 15.935 -13.211 1.00 87.75 74 SER A N 1
ATOM 552 C CA . SER A 1 74 ? 22.171 14.780 -12.314 1.00 87.75 74 SER A CA 1
ATOM 553 C C . SER A 1 74 ? 22.749 13.551 -13.026 1.00 87.75 74 SER A C 1
ATOM 555 O O . SER A 1 74 ? 22.697 13.443 -14.250 1.00 87.75 74 SER A O 1
ATOM 557 N N . SER A 1 75 ? 23.369 12.651 -12.263 1.00 90.19 75 SER A N 1
ATOM 558 C CA . SER A 1 75 ? 23.909 11.385 -12.781 1.00 90.19 75 SER A CA 1
ATOM 559 C C . SER A 1 75 ? 22.985 10.197 -12.521 1.00 90.19 75 SER A C 1
ATOM 561 O O . SER A 1 75 ? 23.241 9.114 -13.035 1.00 90.19 75 SER A O 1
ATOM 563 N N . THR A 1 76 ? 21.977 10.394 -11.673 1.00 94.44 76 THR A N 1
ATOM 564 C CA . THR A 1 76 ? 21.052 9.376 -11.173 1.00 94.44 76 THR A CA 1
ATOM 565 C C . THR A 1 76 ? 19.708 10.023 -10.861 1.00 94.44 76 THR A C 1
ATOM 567 O O . THR A 1 76 ? 19.681 11.182 -10.440 1.00 94.44 76 THR A O 1
ATOM 570 N N . GLU A 1 77 ? 18.638 9.254 -11.004 1.00 93.69 77 GLU A N 1
ATOM 571 C CA . GLU A 1 77 ? 17.278 9.590 -10.583 1.00 93.69 77 GLU A CA 1
ATOM 572 C C . GLU A 1 77 ? 16.752 8.445 -9.709 1.00 93.69 77 GLU A C 1
ATOM 574 O O . GLU A 1 77 ? 17.081 7.283 -9.961 1.00 93.69 77 GLU A O 1
ATOM 579 N N . THR A 1 78 ? 15.979 8.778 -8.675 1.00 94.81 78 THR A N 1
ATOM 580 C CA . THR A 1 78 ? 15.304 7.792 -7.824 1.00 94.81 78 THR A CA 1
ATOM 581 C C . THR A 1 78 ? 13.808 7.846 -8.089 1.00 94.81 78 THR A C 1
ATOM 583 O O . THR A 1 78 ? 13.223 8.928 -8.122 1.00 94.81 78 THR A O 1
ATOM 586 N N . VAL A 1 79 ? 13.224 6.669 -8.266 1.00 93.44 79 VAL A N 1
ATOM 587 C CA . VAL A 1 79 ? 11.792 6.431 -8.382 1.00 93.44 79 VAL A CA 1
ATOM 588 C C . VAL A 1 79 ? 11.331 5.733 -7.116 1.00 93.44 79 VAL A C 1
ATOM 590 O O . VAL A 1 79 ? 11.843 4.662 -6.793 1.00 93.44 79 VAL A O 1
ATOM 593 N N . ASP A 1 80 ? 10.383 6.340 -6.417 1.00 95.94 80 ASP A N 1
ATOM 594 C CA . ASP A 1 80 ? 9.725 5.753 -5.257 1.00 95.94 80 ASP A CA 1
ATOM 595 C C . ASP A 1 80 ? 8.434 5.062 -5.723 1.00 95.94 80 ASP A C 1
ATOM 597 O O . ASP A 1 80 ? 7.641 5.640 -6.475 1.00 95.94 80 ASP A O 1
ATOM 601 N N . PHE A 1 81 ? 8.253 3.813 -5.299 1.00 94.38 81 PHE A N 1
ATOM 602 C CA . PHE A 1 81 ? 7.103 2.968 -5.603 1.00 94.38 81 PHE A CA 1
ATOM 603 C C . PHE A 1 81 ? 6.390 2.609 -4.306 1.00 94.38 81 PHE A C 1
ATOM 605 O O . PHE A 1 81 ? 6.968 1.968 -3.425 1.00 94.38 81 PHE A O 1
ATOM 612 N N . GLU A 1 82 ? 5.122 2.990 -4.210 1.00 95.81 82 GLU A N 1
ATOM 613 C CA . GLU A 1 82 ? 4.255 2.609 -3.104 1.00 95.81 82 GLU A CA 1
ATOM 614 C C . GLU A 1 82 ? 2.981 1.967 -3.647 1.00 95.81 82 GLU A C 1
ATOM 616 O O . GLU A 1 82 ? 2.429 2.396 -4.661 1.00 95.81 82 GLU A O 1
ATOM 621 N N . SER A 1 83 ? 2.499 0.929 -2.971 1.00 94.94 83 SER A N 1
ATOM 622 C CA . SER A 1 83 ? 1.188 0.349 -3.252 1.00 94.94 83 SER A CA 1
ATOM 623 C C . SER A 1 83 ? 0.365 0.246 -1.982 1.00 94.94 83 SER A C 1
ATOM 625 O O . SER A 1 83 ? 0.910 0.043 -0.902 1.00 94.94 83 SER A O 1
ATOM 627 N N . TYR A 1 84 ? -0.945 0.379 -2.117 1.00 94.00 84 TYR A N 1
ATOM 628 C CA . TYR A 1 84 ? -1.910 0.367 -1.027 1.00 94.00 84 TYR A CA 1
ATOM 629 C C . TYR A 1 84 ? -3.053 -0.554 -1.403 1.00 94.00 84 TYR A C 1
ATOM 631 O O . TYR A 1 84 ? -3.415 -0.644 -2.577 1.00 94.00 84 TYR A O 1
ATOM 639 N N . ASN A 1 85 ? -3.665 -1.198 -0.416 1.00 93.06 85 ASN A N 1
ATOM 640 C CA . ASN A 1 85 ? -4.958 -1.826 -0.637 1.00 93.06 85 ASN A CA 1
ATOM 641 C C . ASN A 1 85 ? -5.961 -0.750 -1.112 1.00 93.06 85 ASN A C 1
ATOM 643 O O . ASN A 1 85 ? -6.063 0.317 -0.500 1.00 93.06 85 ASN A O 1
ATOM 647 N N . GLU A 1 86 ? -6.654 -0.985 -2.231 1.00 90.19 86 GLU A N 1
ATOM 648 C CA . GLU A 1 86 ? -7.540 0.021 -2.838 1.00 90.19 86 GLU A CA 1
ATOM 649 C C . GLU A 1 86 ? -8.722 0.363 -1.916 1.00 90.19 86 GLU A C 1
ATOM 651 O O . GLU A 1 86 ? -9.104 1.529 -1.823 1.00 90.19 86 GLU A O 1
ATOM 656 N N . GLU A 1 87 ? -9.258 -0.617 -1.182 1.00 88.81 87 GLU A N 1
ATOM 657 C CA . GLU A 1 87 ? -10.326 -0.390 -0.205 1.00 88.81 87 GLU A CA 1
ATOM 658 C C . GLU A 1 87 ? -9.843 0.537 0.915 1.00 88.81 87 GLU A C 1
ATOM 660 O O . GLU A 1 87 ? -10.479 1.561 1.168 1.00 88.81 87 GLU A O 1
ATOM 665 N N . ALA A 1 88 ? -8.675 0.253 1.506 1.00 88.38 88 ALA A N 1
ATOM 666 C CA . ALA A 1 88 ? -8.048 1.115 2.514 1.00 88.38 88 ALA A CA 1
ATOM 667 C C . ALA A 1 88 ? -7.792 2.528 1.983 1.00 88.38 88 ALA A C 1
ATOM 669 O O . ALA A 1 88 ? -8.072 3.521 2.661 1.00 88.38 88 ALA A O 1
ATOM 670 N N . TRP A 1 89 ? -7.286 2.637 0.754 1.00 87.06 89 TRP A N 1
ATOM 671 C CA . TRP A 1 89 ? -6.974 3.919 0.131 1.00 87.06 89 TRP A CA 1
ATOM 672 C C . TRP A 1 89 ? -8.218 4.787 -0.085 1.00 87.06 89 TRP A C 1
ATOM 674 O O . TRP A 1 89 ? -8.179 5.990 0.175 1.00 87.06 89 TRP A O 1
ATOM 684 N N . GLN A 1 90 ? -9.340 4.199 -0.509 1.00 84.50 90 GLN A N 1
ATOM 685 C CA . GLN A 1 90 ? -10.587 4.936 -0.752 1.00 84.50 90 GLN A CA 1
ATOM 686 C C . GLN A 1 90 ? -11.181 5.562 0.512 1.00 84.50 90 GLN A C 1
ATOM 688 O O . GLN A 1 90 ? -11.882 6.573 0.418 1.00 84.50 90 GLN A O 1
ATOM 693 N N . VAL A 1 91 ? -10.903 4.982 1.680 1.00 79.81 91 VAL A N 1
ATOM 694 C CA . VAL A 1 91 ? -11.358 5.503 2.976 1.00 79.81 91 VAL A CA 1
ATOM 695 C C . VAL A 1 91 ? -10.271 6.273 3.739 1.00 79.81 91 VAL A C 1
ATOM 697 O O . VAL A 1 91 ? -10.563 6.847 4.794 1.00 79.81 91 VAL A O 1
ATOM 700 N N . ASN A 1 92 ? -9.056 6.374 3.191 1.00 80.19 92 ASN A N 1
ATOM 701 C CA . ASN A 1 92 ? -7.916 7.058 3.799 1.00 80.19 92 ASN A CA 1
ATOM 702 C C . ASN A 1 92 ? -8.217 8.538 4.098 1.00 80.19 92 ASN A C 1
ATOM 704 O O . ASN A 1 92 ? -8.582 9.316 3.213 1.00 80.19 92 ASN A O 1
ATOM 708 N N . GLY A 1 93 ? -8.053 8.949 5.356 1.00 62.28 93 GLY A N 1
ATOM 709 C CA . GLY A 1 93 ? -8.254 10.340 5.778 1.00 62.28 93 GLY A CA 1
ATOM 710 C C . GLY A 1 93 ? -9.714 10.814 5.779 1.00 62.28 93 GLY A C 1
ATOM 711 O O . GLY A 1 93 ? -9.968 12.012 5.939 1.00 62.28 93 GLY A O 1
ATOM 712 N N . THR A 1 94 ? -10.685 9.909 5.625 1.00 60.12 94 THR A N 1
ATOM 713 C CA . THR A 1 94 ? -12.116 10.242 5.700 1.00 60.12 94 THR A CA 1
ATOM 714 C C . THR A 1 94 ? -12.635 10.122 7.139 1.00 60.12 94 THR A C 1
ATOM 716 O O . THR A 1 94 ? -12.851 9.027 7.650 1.00 60.12 94 THR A O 1
ATOM 719 N N . GLU A 1 95 ? -12.891 11.256 7.798 1.00 54.66 95 GLU A N 1
ATOM 720 C CA . GLU A 1 95 ? -13.638 11.312 9.068 1.00 54.66 95 GLU A CA 1
ATOM 721 C C . GLU A 1 95 ? -15.169 11.277 8.843 1.00 54.66 95 GLU A C 1
ATOM 723 O O . GLU A 1 95 ? -15.682 12.112 8.089 1.00 54.66 95 GLU A O 1
ATOM 728 N N . PRO A 1 96 ? -15.957 10.460 9.576 1.00 52.97 96 PRO A N 1
ATOM 729 C CA . PRO A 1 96 ? -15.690 9.122 10.092 1.00 52.97 96 PRO A CA 1
ATOM 730 C C . PRO A 1 96 ? -16.515 8.098 9.285 1.00 52.97 96 PRO A C 1
ATOM 732 O O . PRO A 1 96 ? -17.746 8.073 9.375 1.00 52.97 96 PRO A O 1
ATOM 735 N N . ALA A 1 97 ? -15.869 7.241 8.494 1.00 53.19 97 ALA A N 1
ATOM 736 C CA . ALA A 1 97 ? -16.570 6.092 7.908 1.00 53.19 97 ALA A CA 1
ATOM 737 C C . ALA A 1 97 ? -16.848 4.988 8.947 1.00 53.19 97 ALA A C 1
ATOM 739 O O . ALA A 1 97 ? -17.692 4.135 8.695 1.00 53.19 97 ALA A O 1
ATOM 740 N N . HIS A 1 98 ? -16.198 5.051 10.118 1.00 66.75 98 HIS A N 1
ATOM 741 C CA . HIS A 1 98 ? -16.241 4.000 11.128 1.00 66.75 98 HIS A CA 1
ATOM 742 C C . HIS A 1 98 ? -16.633 4.530 12.503 1.00 66.75 98 HIS A C 1
ATOM 744 O O . HIS A 1 98 ? -16.148 5.571 12.954 1.00 66.75 98 HIS A O 1
ATOM 750 N N . SER A 1 99 ? -17.514 3.800 13.189 1.00 81.19 99 SER A N 1
ATOM 751 C CA . SER A 1 99 ? -17.820 4.045 14.598 1.00 81.19 99 SER A CA 1
ATOM 752 C C . SER A 1 99 ? -17.173 2.974 15.470 1.00 81.19 99 SER A C 1
ATOM 754 O O . SER A 1 99 ? -17.265 1.783 15.184 1.00 81.19 99 SER A O 1
ATOM 756 N N . GLY A 1 100 ? -16.492 3.407 16.530 1.00 84.25 100 GLY A N 1
ATOM 757 C CA . GLY A 1 100 ? -15.897 2.524 17.526 1.00 84.25 100 GLY A CA 1
ATOM 758 C C . GLY A 1 100 ? -16.593 2.675 18.873 1.00 84.25 100 GLY A C 1
ATOM 759 O O . GLY A 1 100 ? -16.979 3.781 19.259 1.00 84.25 100 GLY A O 1
ATOM 760 N N . THR A 1 101 ? -16.736 1.582 19.615 1.00 90.75 101 THR A N 1
ATOM 761 C CA . THR A 1 101 ? -17.120 1.622 21.031 1.00 90.75 101 THR A CA 1
ATOM 762 C C . THR A 1 101 ? -16.028 1.015 21.889 1.00 90.75 101 THR A C 1
ATOM 764 O O . THR A 1 101 ? -15.477 -0.026 21.543 1.00 90.75 101 THR A O 1
ATOM 767 N N . LEU A 1 102 ? -15.734 1.652 23.022 1.00 93.00 102 LEU A N 1
ATOM 768 C CA . LEU A 1 102 ? -14.798 1.121 24.005 1.00 93.00 102 LEU A CA 1
ATOM 769 C C . LEU A 1 102 ? -15.574 0.444 25.141 1.00 93.00 102 LEU A C 1
ATOM 771 O O . LEU A 1 102 ? -16.433 1.058 25.774 1.00 93.00 102 LEU A O 1
ATOM 775 N N . ASN A 1 103 ? -15.277 -0.827 25.406 1.00 92.81 103 ASN A N 1
ATOM 776 C CA . ASN A 1 103 ? -15.813 -1.576 26.539 1.00 92.81 103 ASN A CA 1
ATOM 777 C C . ASN A 1 103 ? -14.670 -1.972 27.480 1.00 92.81 103 ASN A C 1
ATOM 779 O O . ASN A 1 103 ? -14.013 -3.002 27.308 1.00 92.81 103 ASN A O 1
ATOM 783 N N . GLY A 1 104 ? -14.409 -1.127 28.479 1.00 90.50 104 GLY A N 1
ATOM 784 C CA . GLY A 1 104 ? -13.206 -1.246 29.298 1.00 90.50 104 GLY A CA 1
ATOM 785 C C . GLY A 1 104 ? -11.982 -0.800 28.501 1.00 90.50 104 GLY A C 1
ATOM 786 O O . GLY A 1 104 ? -11.851 0.379 28.217 1.00 90.50 104 GLY A O 1
ATOM 787 N N . THR A 1 105 ? -11.098 -1.735 28.149 1.00 93.19 105 THR A N 1
ATOM 788 C CA . THR A 1 105 ? -9.931 -1.484 27.277 1.00 93.19 105 THR A CA 1
ATOM 789 C C . THR A 1 105 ? -10.107 -2.059 25.875 1.00 93.19 105 THR A C 1
ATOM 791 O O . THR A 1 105 ? -9.224 -1.906 25.039 1.00 93.19 105 THR A O 1
ATOM 794 N N . VAL A 1 106 ? -11.227 -2.737 25.613 1.00 95.50 106 VAL A N 1
ATOM 795 C CA . VAL A 1 106 ? -11.480 -3.393 24.331 1.00 95.50 106 VAL A CA 1
ATOM 796 C C . VAL A 1 106 ? -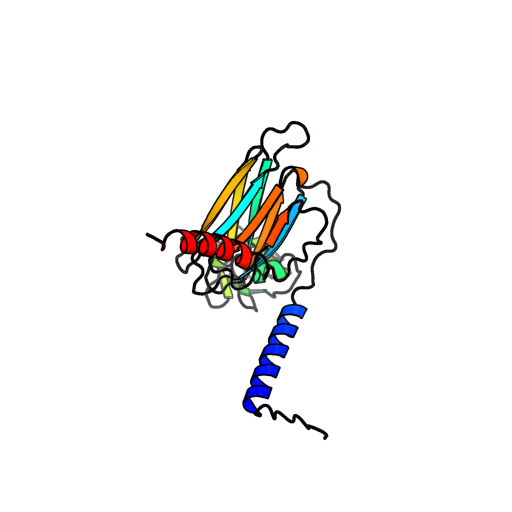12.181 -2.417 23.401 1.00 95.50 106 VAL A C 1
ATOM 798 O O . VAL A 1 106 ? -13.294 -1.980 23.701 1.00 95.50 106 VAL A O 1
ATOM 801 N N . LEU A 1 107 ? -11.531 -2.088 22.290 1.00 94.94 107 LEU A N 1
ATOM 802 C CA . LEU A 1 107 ? -12.124 -1.348 21.185 1.00 94.94 107 LEU A CA 1
ATOM 803 C C . LEU A 1 107 ? -12.863 -2.333 20.277 1.00 94.94 107 LEU A C 1
ATOM 805 O O . LEU A 1 107 ? -12.304 -3.350 19.877 1.00 94.94 107 LEU A O 1
ATOM 809 N N . GLU A 1 108 ? -14.114 -2.019 19.967 1.00 95.25 108 GLU A N 1
ATOM 810 C CA . GLU A 1 108 ? -14.961 -2.727 19.006 1.00 95.25 108 GLU A CA 1
ATOM 811 C C . GLU A 1 108 ? -15.305 -1.767 17.867 1.00 95.25 108 GLU A C 1
ATOM 813 O O . GLU A 1 108 ? -15.846 -0.687 18.125 1.00 95.25 108 GLU A O 1
ATOM 818 N N . VAL A 1 109 ? -14.977 -2.143 16.631 1.00 92.19 109 VAL A N 1
ATOM 819 C CA . VAL A 1 109 ? -15.299 -1.375 15.417 1.00 92.19 109 VAL A CA 1
ATOM 820 C C . VAL A 1 109 ? -16.573 -1.947 14.794 1.00 92.19 109 VAL A C 1
ATOM 822 O O . VAL A 1 109 ? -16.744 -3.160 14.715 1.00 92.19 109 VAL A O 1
ATOM 825 N N . SER A 1 110 ? -17.506 -1.074 14.402 1.00 84.50 110 SER A N 1
ATOM 826 C CA . SER A 1 110 ? -18.839 -1.470 13.920 1.00 84.50 110 SER A CA 1
ATOM 827 C C . SER A 1 110 ? -18.878 -2.060 12.512 1.00 84.50 110 SER A C 1
ATOM 829 O O . SER A 1 110 ? -19.885 -2.664 12.142 1.00 84.50 110 SER A O 1
ATOM 831 N N . ASP A 1 111 ? -17.827 -1.827 11.734 1.00 83.75 111 ASP A N 1
ATOM 832 C CA . ASP A 1 111 ? -17.720 -2.202 10.328 1.00 83.75 111 ASP A CA 1
ATOM 833 C C . ASP A 1 111 ? -16.641 -3.269 10.142 1.00 83.75 111 ASP A C 1
ATOM 835 O O . ASP A 1 111 ? -15.869 -3.555 11.061 1.00 83.75 111 ASP A O 1
ATOM 839 N N . ASP A 1 112 ? -16.601 -3.852 8.946 1.00 88.69 112 ASP A N 1
ATOM 840 C CA . ASP A 1 112 ? -15.555 -4.799 8.579 1.00 88.69 112 ASP A CA 1
ATOM 841 C C . ASP A 1 112 ? -14.175 -4.125 8.693 1.00 88.69 112 ASP A C 1
ATOM 843 O O . ASP A 1 112 ? -13.998 -2.953 8.342 1.00 88.69 112 ASP A O 1
ATOM 847 N N . ILE A 1 113 ? -13.203 -4.862 9.238 1.00 91.06 113 ILE A N 1
ATOM 848 C CA . ILE A 1 113 ? -11.829 -4.377 9.364 1.00 91.06 113 ILE A CA 1
ATOM 849 C C . ILE A 1 113 ? -11.208 -4.359 7.973 1.00 91.06 113 ILE A C 1
ATOM 851 O O . ILE A 1 113 ? -11.115 -5.394 7.314 1.00 91.06 113 ILE A O 1
ATOM 855 N N . VAL A 1 114 ? -10.786 -3.176 7.544 1.00 90.06 114 VAL A N 1
ATOM 856 C CA . VAL A 1 114 ? -10.138 -2.971 6.256 1.00 90.06 114 VAL A CA 1
ATOM 857 C C . VAL A 1 114 ? -8.678 -3.416 6.388 1.00 90.06 114 VAL A C 1
ATOM 859 O O . VAL A 1 114 ? -7.988 -2.942 7.298 1.00 90.06 114 VAL A O 1
ATOM 862 N N . PRO A 1 115 ? -8.198 -4.333 5.533 1.00 90.00 115 PRO A N 1
ATOM 863 C CA . PRO A 1 115 ? -6.829 -4.831 5.602 1.00 90.00 115 PRO A CA 1
ATOM 864 C C . PRO A 1 115 ? -5.811 -3.754 5.210 1.00 90.00 115 PRO A C 1
ATOM 866 O O . PRO A 1 115 ? -6.124 -2.826 4.462 1.00 90.00 115 PRO A O 1
ATOM 869 N N . SER A 1 116 ? -4.570 -3.910 5.684 1.00 91.56 116 SER A N 1
ATOM 870 C CA . SER A 1 116 ? -3.456 -2.989 5.401 1.00 91.56 116 SER A CA 1
ATOM 871 C C . SER A 1 116 ? -3.795 -1.536 5.752 1.00 91.56 116 SER A C 1
ATOM 873 O O . SER A 1 116 ? -3.575 -0.615 4.962 1.00 91.56 116 SER A O 1
ATOM 875 N N . ALA A 1 117 ? -4.373 -1.336 6.934 1.00 92.50 117 ALA A N 1
ATOM 876 C CA . ALA A 1 117 ? -4.732 -0.021 7.434 1.00 92.50 117 ALA A CA 1
ATOM 877 C C . ALA A 1 117 ? -4.403 0.139 8.920 1.00 92.50 117 ALA A C 1
ATOM 879 O O . ALA A 1 117 ? -4.496 -0.806 9.710 1.00 92.50 117 ALA A O 1
ATOM 880 N N . THR A 1 118 ? -4.117 1.378 9.307 1.00 94.19 118 THR A N 1
ATOM 881 C CA . THR A 1 118 ? -3.947 1.799 10.694 1.00 94.19 118 THR A CA 1
ATOM 882 C C . THR A 1 118 ? -5.171 2.591 11.149 1.00 94.19 118 THR A C 1
ATOM 884 O O . THR A 1 118 ? -5.547 3.607 10.555 1.00 94.19 118 THR A O 1
ATOM 887 N N . TYR A 1 119 ? -5.778 2.135 12.242 1.00 92.56 119 TYR A N 1
ATOM 888 C CA . TYR A 1 119 ? -6.898 2.774 12.921 1.00 92.56 119 TYR A CA 1
ATOM 889 C C . TYR A 1 119 ? -6.381 3.655 14.054 1.00 92.56 119 TYR A C 1
ATOM 891 O O . TYR A 1 119 ? -5.820 3.155 15.024 1.00 92.56 119 TYR A O 1
ATOM 899 N N . SER A 1 120 ? -6.607 4.960 13.960 1.00 92.75 120 SER A N 1
ATOM 900 C CA . SER A 1 120 ? -6.206 5.935 14.971 1.00 92.75 120 SER A CA 1
ATOM 901 C C . SER A 1 120 ? -7.425 6.367 15.787 1.00 92.75 120 SER A C 1
ATOM 903 O O . SER A 1 120 ? -8.316 7.060 15.282 1.00 92.75 120 SER A O 1
ATOM 905 N N . ALA A 1 121 ? -7.499 5.900 17.036 1.00 92.19 121 ALA A N 1
ATOM 906 C CA . ALA A 1 121 ? -8.601 6.154 17.960 1.00 92.19 121 ALA A CA 1
ATOM 907 C C . ALA A 1 121 ? -8.238 7.264 18.957 1.00 92.19 121 ALA A C 1
ATOM 909 O O . ALA A 1 121 ? -7.368 7.080 19.811 1.00 92.19 121 ALA A O 1
ATOM 910 N N . GLU A 1 122 ? -8.923 8.405 18.894 1.00 92.19 122 GLU A N 1
ATOM 911 C CA . GLU A 1 122 ? -8.791 9.475 19.888 1.00 92.19 122 GLU A CA 1
ATOM 912 C C . GLU A 1 122 ? -9.696 9.185 21.089 1.00 92.19 122 GLU A C 1
ATOM 914 O O . GLU A 1 122 ? -10.901 8.976 20.934 1.00 92.19 122 GLU A O 1
ATOM 919 N N . LEU A 1 123 ? -9.133 9.190 22.297 1.00 92.94 123 LEU A N 1
ATOM 920 C CA . LEU A 1 123 ? -9.850 8.864 23.530 1.00 92.94 123 LEU A CA 1
ATOM 921 C C . LEU A 1 123 ? -10.054 10.105 24.407 1.00 92.94 123 LEU A C 1
ATOM 923 O O . LEU A 1 123 ? -9.147 10.918 24.605 1.00 92.94 123 LEU A O 1
ATOM 927 N N . ASN A 1 124 ? -11.254 10.252 24.972 1.00 88.81 124 ASN A N 1
ATOM 928 C CA . ASN A 1 124 ? -11.655 11.480 25.666 1.00 88.81 124 ASN A CA 1
ATOM 929 C C . ASN A 1 124 ? -10.906 11.760 26.985 1.00 88.81 124 ASN A C 1
ATOM 931 O O . ASN A 1 124 ? -10.460 12.888 27.199 1.00 88.81 124 ASN A O 1
ATOM 935 N N . GLN A 1 125 ? -10.801 10.795 27.901 1.00 82.50 125 GLN A N 1
ATOM 936 C CA . GLN A 1 125 ? -10.356 11.043 29.278 1.00 82.50 125 GLN A CA 1
ATOM 937 C C . GLN A 1 125 ? -8.845 10.935 29.432 1.00 82.50 125 GLN A C 1
ATOM 939 O O . GLN A 1 125 ? -8.236 11.723 30.159 1.00 82.50 125 GLN A O 1
ATOM 944 N N . SER A 1 126 ? -8.243 9.984 28.733 1.00 81.44 126 SER A N 1
ATOM 945 C CA . SER A 1 126 ? -6.797 9.819 28.622 1.00 81.44 126 SER A CA 1
ATOM 946 C C . SER A 1 126 ? -6.156 10.916 27.768 1.00 81.44 126 SER A C 1
ATOM 948 O O . SER A 1 126 ? -4.981 11.220 27.971 1.00 81.44 126 SER A O 1
ATOM 950 N N . GLY A 1 127 ? -6.922 11.558 26.872 1.00 78.62 127 GLY A N 1
ATOM 951 C CA . GLY A 1 127 ? -6.416 12.598 25.972 1.00 78.62 127 GLY A CA 1
ATOM 952 C C . GLY A 1 127 ? -5.289 12.082 25.080 1.00 78.62 127 GLY A C 1
ATOM 953 O O . GLY A 1 127 ? -4.356 12.828 24.779 1.00 78.62 127 GLY A O 1
ATOM 954 N N . THR A 1 128 ? -5.349 10.793 24.748 1.00 87.50 128 THR A N 1
ATOM 955 C CA . THR A 1 128 ? -4.364 10.095 23.931 1.00 87.50 128 THR A CA 1
ATOM 956 C C . THR A 1 128 ? -5.001 9.599 22.643 1.00 87.50 128 THR A C 1
ATOM 958 O O . THR A 1 128 ? -6.223 9.453 22.543 1.00 87.50 128 THR A O 1
ATOM 961 N N . THR A 1 129 ? -4.145 9.339 21.668 1.00 91.75 129 THR A N 1
ATOM 962 C CA . THR A 1 129 ? -4.495 8.720 20.401 1.00 91.75 129 THR A CA 1
ATOM 963 C C . THR A 1 129 ? -3.808 7.368 20.363 1.00 91.75 129 THR A C 1
ATOM 965 O O . THR A 1 129 ? -2.601 7.281 20.595 1.00 91.75 129 THR A O 1
ATOM 968 N N . VAL A 1 130 ? -4.582 6.314 20.127 1.00 93.44 130 VAL A N 1
ATOM 969 C CA . VAL A 1 130 ? -4.070 4.947 20.034 1.00 93.44 130 VAL A CA 1
ATOM 970 C C . VAL A 1 130 ? -4.161 4.497 18.588 1.00 93.44 130 VAL A C 1
ATOM 972 O O . VAL A 1 130 ? -5.261 4.390 18.050 1.00 93.44 130 VAL A O 1
ATOM 975 N N . ASP A 1 131 ? -3.003 4.228 17.993 1.00 94.38 131 ASP A N 1
ATOM 976 C CA . ASP A 1 131 ? -2.895 3.666 16.652 1.00 94.38 131 ASP A CA 1
ATOM 977 C C . ASP A 1 131 ? -2.888 2.136 16.745 1.00 94.38 131 ASP A C 1
ATOM 979 O O . ASP A 1 131 ? -2.136 1.555 17.532 1.00 94.38 131 ASP A O 1
ATOM 983 N N . VAL A 1 132 ? -3.749 1.492 15.963 1.00 94.69 132 VAL A N 1
ATOM 984 C CA . VAL A 1 132 ? -3.942 0.041 15.945 1.00 94.69 132 VAL A CA 1
ATOM 985 C C . VAL A 1 132 ? -3.830 -0.464 14.512 1.00 94.69 132 VAL A C 1
ATOM 987 O O . VAL A 1 132 ? -4.552 0.022 13.640 1.00 94.69 132 VAL A O 1
ATOM 990 N N . SER A 1 133 ? -2.970 -1.456 14.269 1.00 95.06 133 SER A N 1
ATOM 991 C CA . SER A 1 133 ? -2.900 -2.114 12.960 1.00 95.06 133 SER A CA 1
ATOM 992 C C . SER A 1 133 ? -4.148 -2.963 12.723 1.00 95.06 133 SER A C 1
ATOM 994 O O . SER A 1 133 ? -4.642 -3.616 13.644 1.00 95.06 133 SER A O 1
ATOM 996 N N . SER A 1 134 ? -4.626 -3.025 11.479 1.00 93.94 134 SER A N 1
ATOM 997 C CA . SER A 1 134 ? -5.670 -3.971 11.059 1.00 93.94 134 SER A CA 1
ATOM 998 C C . SER A 1 134 ? -5.369 -5.423 11.475 1.00 93.94 134 SER A C 1
ATOM 1000 O O . SER A 1 134 ? -6.291 -6.149 11.840 1.00 93.94 134 SER A O 1
ATOM 1002 N N . ASP A 1 135 ? -4.089 -5.811 11.545 1.00 93.44 135 ASP A N 1
ATOM 1003 C CA . ASP A 1 135 ? -3.647 -7.158 11.942 1.00 93.44 135 ASP A CA 1
ATOM 1004 C C . ASP A 1 135 ? -3.822 -7.459 13.444 1.00 93.44 135 ASP A C 1
ATOM 1006 O O . ASP A 1 135 ? -3.786 -8.622 13.855 1.00 93.44 135 ASP A O 1
ATOM 1010 N N . ASP A 1 136 ? -3.992 -6.429 14.281 1.00 95.62 136 ASP A N 1
ATOM 1011 C CA . ASP A 1 136 ? -4.185 -6.586 15.729 1.00 95.62 136 ASP A CA 1
ATOM 1012 C C . ASP A 1 136 ? -5.650 -6.885 16.094 1.00 95.62 136 ASP A C 1
ATOM 1014 O O . ASP A 1 136 ? -5.946 -7.295 17.224 1.00 95.62 136 ASP A O 1
ATOM 1018 N N . PHE A 1 137 ? -6.582 -6.687 15.157 1.00 95.19 137 PHE A N 1
ATOM 1019 C CA . PHE A 1 137 ? -7.990 -6.997 15.365 1.00 95.19 137 PHE A CA 1
ATOM 1020 C C . PHE A 1 137 ? -8.240 -8.503 15.281 1.00 95.19 137 PHE A C 1
ATOM 1022 O O . PHE A 1 137 ? -7.792 -9.203 14.378 1.00 95.19 137 PHE A O 1
ATOM 1029 N N . ALA A 1 138 ? -9.028 -9.014 16.221 1.00 95.12 138 ALA A N 1
ATOM 1030 C CA . ALA A 1 138 ? -9.594 -10.348 16.103 1.00 95.12 138 ALA A CA 1
ATOM 1031 C C . ALA A 1 138 ? -10.703 -10.378 15.034 1.00 95.12 138 ALA A C 1
ATOM 1033 O O . ALA A 1 138 ? -11.346 -9.361 14.778 1.00 95.12 138 ALA A O 1
ATOM 1034 N N . ASP A 1 139 ? -11.016 -11.570 14.508 1.00 91.62 139 ASP A N 1
ATOM 1035 C CA . ASP A 1 139 ? -12.047 -11.811 13.475 1.00 91.62 139 ASP A CA 1
ATOM 1036 C C . ASP A 1 139 ? -13.439 -11.218 13.783 1.00 91.62 139 ASP A C 1
ATOM 1038 O O . ASP A 1 139 ? -14.297 -11.129 12.910 1.00 91.62 139 ASP A O 1
ATOM 1042 N N . ASN A 1 140 ? -13.712 -10.871 15.043 1.00 91.81 140 ASN A N 1
ATOM 1043 C CA . ASN A 1 140 ? -14.953 -10.232 15.477 1.00 91.81 140 ASN A CA 1
ATOM 1044 C C . ASN A 1 140 ? -14.881 -8.692 15.510 1.00 91.81 140 ASN A C 1
ATOM 1046 O O . ASN A 1 140 ? -15.764 -8.086 16.114 1.00 91.81 140 ASN A O 1
ATOM 1050 N N . GLY A 1 141 ? -13.837 -8.076 14.949 1.00 93.38 141 GLY A N 1
ATOM 1051 C CA . GLY A 1 141 ? -13.657 -6.622 14.909 1.00 93.38 141 GLY A CA 1
ATOM 1052 C C . GLY A 1 141 ? -13.279 -6.002 16.256 1.00 93.38 141 GLY A C 1
ATOM 1053 O O . GLY A 1 141 ? -13.580 -4.834 16.504 1.00 93.38 141 GLY A O 1
ATOM 1054 N N . THR A 1 142 ? -12.649 -6.774 17.153 1.00 95.88 142 THR A N 1
ATOM 1055 C CA . THR A 1 142 ? -12.242 -6.282 18.483 1.00 95.88 142 THR A CA 1
ATOM 1056 C C . THR A 1 142 ? -10.738 -6.346 18.715 1.00 95.88 142 THR A C 1
ATOM 1058 O O . THR A 1 142 ? -10.080 -7.282 18.269 1.00 95.88 142 THR A O 1
ATOM 1061 N N . VAL A 1 143 ? -10.210 -5.382 19.471 1.00 96.38 143 VAL A N 1
ATOM 1062 C CA . VAL A 1 143 ? -8.798 -5.301 19.877 1.00 96.38 143 VAL A CA 1
ATOM 1063 C C . VAL A 1 143 ? -8.690 -4.817 21.327 1.00 96.38 143 VAL A C 1
ATOM 1065 O O . VAL A 1 143 ? -9.420 -3.921 21.751 1.00 96.38 143 VAL A O 1
ATOM 1068 N N . ASP A 1 144 ? -7.798 -5.411 22.124 1.00 95.31 144 ASP A N 1
ATOM 1069 C CA . ASP A 1 144 ? -7.535 -4.953 23.495 1.00 95.31 144 ASP A CA 1
ATOM 1070 C C . ASP A 1 144 ? -6.450 -3.875 23.491 1.00 95.31 144 ASP A C 1
ATOM 1072 O O . ASP A 1 144 ? -5.254 -4.170 23.385 1.00 95.31 144 ASP A O 1
ATOM 1076 N N . LEU A 1 145 ? -6.860 -2.618 23.663 1.00 93.38 145 LEU A N 1
ATOM 1077 C CA . LEU A 1 145 ? -5.959 -1.475 23.578 1.00 93.38 145 LEU A CA 1
ATOM 1078 C C . LEU A 1 145 ? -4.880 -1.475 24.673 1.00 93.38 145 LEU A C 1
ATOM 1080 O O . LEU A 1 145 ? -3.841 -0.833 24.521 1.00 93.38 145 LEU A O 1
ATOM 1084 N N . SER A 1 146 ? -5.073 -2.224 25.764 1.00 90.44 146 SER A N 1
ATOM 1085 C CA . SER A 1 146 ? -4.050 -2.365 26.809 1.00 90.44 146 SER A CA 1
ATOM 1086 C C . SER A 1 146 ? -2.818 -3.157 26.356 1.00 90.44 146 SER A C 1
ATOM 1088 O O . SER A 1 146 ? -1.786 -3.140 27.029 1.00 90.44 146 SER A O 1
ATOM 1090 N N . THR A 1 147 ? -2.927 -3.865 25.229 1.00 88.75 147 THR A N 1
ATOM 1091 C CA . THR A 1 147 ? -1.833 -4.641 24.633 1.00 88.75 147 THR A CA 1
ATOM 1092 C C . THR A 1 147 ? -1.086 -3.882 23.538 1.00 88.75 147 THR A C 1
ATOM 1094 O O . THR A 1 147 ? 0.080 -4.190 23.295 1.00 88.75 147 THR A O 1
ATOM 1097 N N . VAL A 1 148 ? -1.723 -2.871 22.937 1.00 87.00 148 VAL A N 1
ATOM 1098 C CA . VAL A 1 148 ? -1.175 -2.083 21.816 1.00 87.00 148 VAL A CA 1
ATOM 1099 C C . VAL A 1 148 ? -0.675 -0.700 22.252 1.00 87.00 148 VAL A C 1
ATOM 1101 O O . VAL A 1 148 ? 0.212 -0.142 21.613 1.00 87.00 148 VAL A O 1
ATOM 1104 N N . SER A 1 149 ? -1.160 -0.164 23.380 1.00 83.88 149 SER A N 1
ATOM 1105 C CA . SER A 1 149 ? -0.703 1.113 23.943 1.00 83.88 149 SER A CA 1
ATOM 1106 C C . SER A 1 149 ? -0.035 0.950 25.308 1.00 83.88 149 SER A C 1
ATOM 1108 O O . SER A 1 149 ? -0.443 0.146 26.146 1.00 83.88 149 SER A O 1
ATOM 1110 N N . SER A 1 150 ? 0.993 1.764 25.558 1.00 82.31 150 SER A N 1
ATOM 1111 C CA . SER A 1 150 ? 1.590 1.915 26.890 1.00 82.31 150 SER A CA 1
ATOM 1112 C C . SER A 1 150 ? 0.840 2.902 27.787 1.00 82.31 150 SER A C 1
ATOM 1114 O O . SER A 1 150 ? 1.191 3.040 28.964 1.00 82.31 150 SER A O 1
ATOM 1116 N N . ASP A 1 151 ? -0.142 3.618 27.242 1.00 82.62 151 ASP A N 1
ATOM 1117 C CA . ASP A 1 151 ? -0.885 4.631 27.977 1.00 82.62 151 ASP A CA 1
ATOM 1118 C C . ASP A 1 151 ? -1.879 4.008 28.954 1.00 82.62 151 ASP A C 1
ATOM 1120 O O . ASP A 1 151 ? -2.360 2.884 28.796 1.00 82.62 151 ASP A O 1
ATOM 1124 N N . SER A 1 152 ? -2.191 4.754 30.013 1.00 79.94 152 SER A N 1
ATOM 1125 C CA . SER A 1 152 ? -3.177 4.328 30.999 1.00 79.94 152 SER A CA 1
ATOM 1126 C C . SER A 1 152 ? -4.588 4.511 30.445 1.00 79.94 152 SER A C 1
ATOM 1128 O O . SER A 1 152 ? -5.247 5.503 30.755 1.00 79.94 152 SER A O 1
ATOM 1130 N N . ILE A 1 153 ? -5.036 3.552 29.640 1.00 88.25 153 ILE A N 1
ATOM 1131 C CA . ILE A 1 153 ? -6.426 3.447 29.197 1.00 88.25 153 ILE A CA 1
ATOM 1132 C C . ILE A 1 153 ? -7.268 2.995 30.387 1.00 88.25 153 ILE A C 1
ATOM 1134 O O . ILE A 1 153 ? -6.935 2.038 31.096 1.00 88.25 153 ILE A O 1
ATOM 1138 N N . THR A 1 154 ? -8.345 3.718 30.644 1.00 85.44 154 THR A N 1
ATOM 1139 C CA . THR A 1 154 ? -9.248 3.487 31.765 1.00 85.44 154 THR A CA 1
ATOM 1140 C C . THR A 1 154 ? -10.617 3.055 31.263 1.00 85.44 154 THR A C 1
ATOM 1142 O O . THR A 1 154 ? -10.986 3.294 30.122 1.00 85.44 154 THR A O 1
ATOM 1145 N N . SER A 1 155 ? -11.417 2.447 32.139 1.00 86.25 155 SER A N 1
ATOM 1146 C CA . SER A 1 155 ? -12.792 2.059 31.798 1.00 86.25 155 SER A CA 1
ATOM 1147 C C . SER A 1 155 ? -13.731 3.235 31.526 1.00 86.25 155 SER A C 1
ATOM 1149 O O . SER A 1 155 ? -14.862 3.005 31.109 1.00 86.25 155 SER A O 1
ATOM 1151 N N . ASP A 1 156 ? -13.299 4.455 31.842 1.00 87.69 156 ASP A N 1
ATOM 1152 C CA . ASP A 1 156 ? -14.094 5.666 31.675 1.00 87.69 156 ASP A CA 1
ATOM 1153 C C . ASP A 1 156 ? -13.761 6.388 30.351 1.00 87.69 156 ASP A C 1
ATOM 1155 O O . ASP A 1 156 ? -14.387 7.406 30.040 1.00 87.69 156 ASP A O 1
ATOM 1159 N N . ASP A 1 157 ? -12.788 5.880 29.584 1.00 91.94 157 ASP A N 1
ATOM 1160 C CA . ASP A 1 157 ? -12.477 6.371 28.244 1.00 91.94 157 ASP A CA 1
ATOM 1161 C C . ASP A 1 157 ? -13.607 6.038 27.253 1.00 91.94 157 ASP A C 1
ATOM 1163 O O . ASP A 1 157 ? -14.192 4.955 27.260 1.00 91.94 157 ASP A O 1
ATOM 1167 N N . GLU A 1 158 ? -13.898 6.987 26.370 1.00 92.81 158 GLU A N 1
ATOM 1168 C CA . GLU A 1 158 ? -14.792 6.845 25.223 1.00 92.81 158 GLU A CA 1
ATOM 1169 C C . GLU A 1 158 ? -14.036 7.262 23.956 1.00 92.81 158 GLU A C 1
ATOM 1171 O O . GLU A 1 158 ? -13.208 8.179 23.994 1.00 92.81 158 GLU A O 1
ATOM 1176 N N . VAL A 1 159 ? -14.356 6.619 22.830 1.00 92.81 159 VAL A N 1
ATOM 1177 C CA . VAL A 1 159 ? -13.823 6.980 21.509 1.00 92.81 159 VAL A CA 1
ATOM 1178 C C . VAL A 1 159 ? -14.461 8.297 21.058 1.00 92.81 159 VAL A C 1
ATOM 1180 O O . VAL A 1 159 ? -15.679 8.375 20.893 1.00 92.81 159 VAL A O 1
ATOM 1183 N N . LEU A 1 160 ? -13.650 9.339 20.876 1.00 91.25 160 LEU A N 1
ATOM 1184 C CA . LEU A 1 160 ? -14.065 10.636 20.333 1.00 91.25 160 LEU A CA 1
ATOM 1185 C C . LEU A 1 160 ? -14.124 10.615 18.810 1.00 91.25 160 LEU A C 1
ATOM 1187 O O . LEU A 1 160 ? -15.098 11.083 18.219 1.00 91.25 160 LEU A O 1
ATOM 1191 N N . SER A 1 161 ? -13.071 10.085 18.200 1.00 90.25 161 SER A N 1
ATOM 1192 C CA . SER A 1 161 ? -12.904 9.952 16.761 1.00 90.25 161 SER A CA 1
ATOM 1193 C C . SER A 1 161 ? -12.171 8.647 16.474 1.00 90.25 161 SER A C 1
ATOM 1195 O O . SER A 1 161 ? -11.392 8.147 17.291 1.00 90.25 161 SER A O 1
ATOM 1197 N N . LEU A 1 162 ? -12.479 8.069 15.319 1.00 90.25 162 LEU A N 1
ATOM 1198 C CA . LEU A 1 162 ? -11.776 6.924 14.775 1.00 90.25 162 LEU A CA 1
ATOM 1199 C C . LEU A 1 162 ? -11.464 7.265 13.327 1.00 90.25 162 LEU A C 1
ATOM 1201 O O . LEU A 1 162 ? -12.377 7.442 12.516 1.00 90.25 162 LEU A O 1
ATOM 1205 N N . THR A 1 163 ? -10.180 7.398 13.028 1.00 89.81 163 THR A N 1
ATOM 1206 C CA . THR A 1 163 ? -9.701 7.669 11.673 1.00 89.81 163 THR A CA 1
ATOM 1207 C C . THR A 1 163 ? -8.945 6.470 11.146 1.00 89.81 163 THR A C 1
ATOM 1209 O O . THR A 1 163 ? -8.368 5.703 11.913 1.00 89.81 163 THR A O 1
ATOM 1212 N N . LEU A 1 164 ? -8.987 6.294 9.832 1.00 90.19 164 LEU A N 1
ATOM 1213 C CA . LEU A 1 164 ? -8.314 5.207 9.146 1.00 90.19 164 LEU A CA 1
ATOM 1214 C C . LEU A 1 164 ? -7.290 5.798 8.183 1.00 90.19 164 LEU A C 1
ATOM 1216 O O . LEU A 1 164 ? -7.602 6.721 7.422 1.00 90.19 164 LEU A O 1
ATOM 1220 N N . THR A 1 165 ? -6.074 5.268 8.249 1.00 91.62 165 THR A N 1
ATOM 1221 C CA . THR A 1 165 ? -4.985 5.572 7.321 1.00 91.62 165 THR A CA 1
ATOM 1222 C C . THR A 1 165 ? -4.590 4.301 6.586 1.00 91.62 165 THR A C 1
ATOM 1224 O O . THR A 1 165 ? -4.373 3.276 7.223 1.00 91.62 165 THR A O 1
ATOM 1227 N N . ALA A 1 166 ? -4.529 4.352 5.256 1.00 92.00 166 ALA A N 1
ATOM 1228 C CA . ALA A 1 166 ? -4.061 3.221 4.462 1.00 92.00 166 ALA A CA 1
ATOM 1229 C C . ALA A 1 166 ? -2.550 3.043 4.645 1.00 92.00 166 ALA A C 1
ATOM 1231 O O . ALA A 1 166 ? -1.794 4.004 4.476 1.00 92.00 166 ALA A O 1
ATOM 1232 N N . ASP A 1 167 ? -2.120 1.821 4.938 1.00 93.75 167 ASP A N 1
ATOM 1233 C CA . ASP A 1 167 ? -0.710 1.478 5.068 1.00 93.75 167 ASP A CA 1
ATOM 1234 C C . ASP A 1 167 ? -0.166 0.959 3.730 1.00 93.75 167 ASP A C 1
ATOM 1236 O O . ASP A 1 167 ? -0.877 0.264 2.992 1.00 93.75 167 ASP A O 1
ATOM 1240 N N . PRO A 1 168 ? 1.089 1.292 3.378 1.00 94.50 168 PRO A N 1
ATOM 1241 C CA . PRO A 1 168 ? 1.691 0.775 2.164 1.00 94.50 168 PRO A CA 1
ATOM 1242 C C . PRO A 1 168 ? 1.908 -0.736 2.293 1.00 94.50 168 PRO A C 1
ATOM 1244 O O . PRO A 1 168 ? 2.581 -1.214 3.206 1.00 94.50 168 PRO A O 1
ATOM 1247 N N . VAL A 1 169 ? 1.363 -1.476 1.336 1.00 94.25 169 VAL A N 1
ATOM 1248 C CA . VAL A 1 169 ? 1.543 -2.922 1.159 1.00 94.25 169 VAL A CA 1
ATOM 1249 C C . VAL A 1 169 ? 2.957 -3.206 0.652 1.00 94.25 169 VAL A C 1
ATOM 1251 O O . VAL A 1 169 ? 3.663 -4.076 1.160 1.00 94.25 169 VAL A O 1
ATOM 1254 N N . VAL A 1 170 ? 3.405 -2.404 -0.315 1.00 95.31 170 VAL A N 1
ATOM 1255 C CA . VAL A 1 170 ? 4.789 -2.381 -0.795 1.00 95.31 170 VAL A CA 1
ATOM 1256 C C . VAL A 1 170 ? 5.287 -0.950 -0.750 1.00 95.31 170 VAL A C 1
ATOM 1258 O O . VAL A 1 170 ? 4.585 -0.045 -1.190 1.00 95.31 170 VAL A O 1
ATOM 1261 N N . SER A 1 171 ? 6.503 -0.765 -0.247 1.00 96.00 171 SER A N 1
ATOM 1262 C CA . SER A 1 171 ? 7.254 0.483 -0.338 1.00 96.00 171 SER A CA 1
ATOM 1263 C C . SER A 1 171 ? 8.672 0.133 -0.776 1.00 96.00 171 SER A C 1
ATOM 1265 O O . SER A 1 171 ? 9.379 -0.611 -0.089 1.00 96.00 171 SER A O 1
ATOM 1267 N N . ASP A 1 172 ? 9.059 0.605 -1.955 1.00 96.50 172 ASP A N 1
ATOM 1268 C CA . ASP A 1 172 ? 10.355 0.335 -2.568 1.00 96.50 172 ASP A CA 1
ATOM 1269 C C . ASP A 1 172 ? 10.884 1.583 -3.285 1.00 96.50 172 ASP A C 1
ATOM 1271 O O . ASP A 1 172 ? 10.141 2.514 -3.596 1.00 96.50 172 ASP A O 1
ATOM 1275 N N . SER A 1 173 ? 12.188 1.615 -3.543 1.00 96.00 173 SER A N 1
ATOM 1276 C CA . SER A 1 173 ? 12.821 2.699 -4.291 1.00 96.00 173 SER A CA 1
ATOM 1277 C C . SER A 1 173 ? 13.858 2.154 -5.260 1.00 96.00 173 SER A C 1
ATOM 1279 O O . SER A 1 173 ? 14.688 1.304 -4.927 1.00 96.00 173 SER A O 1
ATOM 1281 N N . VAL A 1 174 ? 13.834 2.684 -6.475 1.00 94.56 174 VAL A N 1
ATOM 1282 C CA . VAL A 1 174 ? 14.711 2.278 -7.566 1.00 94.56 174 VAL A CA 1
ATOM 1283 C C . VAL A 1 174 ? 15.543 3.468 -8.007 1.00 94.56 174 VAL A C 1
ATOM 1285 O O . VAL A 1 174 ? 15.014 4.524 -8.332 1.00 94.56 174 VAL A O 1
ATOM 1288 N N . THR A 1 175 ? 16.863 3.301 -8.061 1.00 95.44 175 THR A N 1
ATOM 1289 C CA . THR A 1 175 ? 17.770 4.332 -8.577 1.00 95.44 175 THR A CA 1
ATOM 1290 C C . THR A 1 175 ? 18.410 3.866 -9.877 1.00 95.44 175 THR A C 1
ATOM 1292 O O . THR A 1 175 ? 19.082 2.834 -9.895 1.00 95.44 175 THR A O 1
ATOM 1295 N N . GLY A 1 176 ? 18.263 4.659 -10.937 1.00 94.75 176 GLY A N 1
ATOM 1296 C CA . GLY A 1 176 ? 18.862 4.406 -12.249 1.00 94.75 176 GLY A CA 1
ATOM 1297 C C . GLY A 1 176 ? 19.689 5.582 -12.760 1.00 94.75 176 GLY A C 1
ATOM 1298 O O . GLY A 1 176 ? 19.571 6.715 -12.279 1.00 94.75 176 GLY A O 1
ATOM 1299 N N . ALA A 1 177 ? 20.566 5.309 -13.723 1.00 96.56 177 ALA A N 1
ATOM 1300 C CA . ALA A 1 177 ? 21.277 6.311 -14.508 1.00 96.56 177 ALA A CA 1
ATOM 1301 C C . ALA A 1 177 ? 20.636 6.479 -15.898 1.00 96.56 177 ALA A C 1
ATOM 1303 O O . ALA A 1 177 ? 19.690 5.794 -16.272 1.00 96.56 177 ALA A O 1
ATOM 1304 N N . THR A 1 178 ? 21.154 7.417 -16.690 1.00 94.38 178 THR A N 1
ATOM 1305 C CA . THR A 1 178 ? 20.663 7.665 -18.054 1.00 94.38 178 THR A CA 1
ATOM 1306 C C . THR A 1 178 ? 20.750 6.416 -18.935 1.00 94.38 178 THR A C 1
ATOM 1308 O O . THR A 1 178 ? 21.834 5.831 -19.030 1.00 94.38 178 THR A O 1
ATOM 1311 N N . ASN A 1 179 ? 19.695 6.110 -19.695 1.00 90.75 179 ASN A N 1
ATOM 1312 C CA . ASN A 1 179 ? 19.558 4.903 -20.532 1.00 90.75 179 ASN A CA 1
ATOM 1313 C C . ASN A 1 179 ? 19.518 3.571 -19.759 1.00 90.75 179 ASN A C 1
ATOM 1315 O O . ASN A 1 179 ? 19.653 2.518 -20.389 1.00 90.75 179 ASN A O 1
ATOM 1319 N N . ASP A 1 180 ? 19.385 3.590 -18.432 1.00 94.25 180 ASP A N 1
ATOM 1320 C CA . ASP A 1 180 ? 19.122 2.364 -17.686 1.00 94.25 180 ASP A CA 1
ATOM 1321 C C . ASP A 1 180 ? 17.645 1.971 -17.825 1.00 94.25 180 ASP A C 1
ATOM 1323 O O . ASP A 1 180 ? 16.757 2.819 -17.928 1.00 94.25 180 ASP A O 1
ATOM 1327 N N . THR A 1 181 ? 17.400 0.666 -17.782 1.00 91.81 181 THR A N 1
ATOM 1328 C CA . THR A 1 181 ? 16.073 0.087 -17.570 1.00 91.81 181 THR A CA 1
ATOM 1329 C C . THR A 1 181 ? 16.150 -0.739 -16.300 1.00 91.81 181 THR A C 1
ATOM 1331 O O . THR A 1 181 ? 17.067 -1.560 -16.160 1.00 91.81 181 THR A O 1
ATOM 1334 N N . VAL A 1 182 ? 15.232 -0.511 -15.368 1.00 92.19 182 VAL A N 1
ATOM 1335 C CA . VAL A 1 182 ? 15.159 -1.275 -14.124 1.00 92.19 182 VAL A CA 1
ATOM 1336 C C . VAL A 1 182 ? 13.796 -1.927 -14.012 1.00 92.19 182 VAL A C 1
ATOM 1338 O O . VAL A 1 182 ? 12.779 -1.246 -14.053 1.00 92.19 182 VAL A O 1
ATOM 1341 N N . THR A 1 183 ? 13.819 -3.240 -13.813 1.00 92.38 183 THR A N 1
ATOM 1342 C CA . THR A 1 183 ? 12.630 -4.067 -13.639 1.00 92.38 183 THR A CA 1
ATOM 1343 C C . THR A 1 183 ? 12.677 -4.714 -12.260 1.00 92.38 183 THR A C 1
ATOM 1345 O O . THR A 1 183 ? 13.640 -5.424 -11.950 1.00 92.38 183 THR A O 1
ATOM 1348 N N . ASN A 1 184 ? 11.643 -4.486 -11.455 1.00 94.56 184 ASN A N 1
ATOM 1349 C CA . ASN A 1 184 ? 11.416 -5.155 -10.178 1.00 94.56 184 ASN A CA 1
ATOM 1350 C C . ASN A 1 184 ? 10.135 -5.992 -10.260 1.00 94.56 184 ASN A C 1
ATOM 1352 O O . ASN A 1 184 ? 9.122 -5.541 -10.786 1.00 94.56 184 ASN A O 1
ATOM 1356 N N . GLU A 1 185 ? 10.183 -7.203 -9.712 1.00 94.88 185 GLU A N 1
ATOM 1357 C CA . GLU A 1 185 ? 9.034 -8.103 -9.606 1.00 94.88 185 GLU A CA 1
ATOM 1358 C C . GLU A 1 185 ? 8.696 -8.303 -8.126 1.00 94.88 185 GLU A C 1
ATOM 1360 O O . GLU A 1 185 ? 9.562 -8.650 -7.316 1.00 94.88 185 GLU A O 1
ATOM 1365 N N . TYR A 1 186 ? 7.429 -8.116 -7.783 1.00 95.56 186 TYR A N 1
ATOM 1366 C CA . TYR A 1 186 ? 6.889 -8.291 -6.441 1.00 95.56 186 TYR A CA 1
ATOM 1367 C C . TYR A 1 186 ? 5.934 -9.481 -6.455 1.00 95.56 186 TYR A C 1
ATOM 1369 O O . TYR A 1 186 ? 4.950 -9.476 -7.191 1.00 95.56 186 TYR A O 1
ATOM 1377 N N . THR A 1 187 ? 6.225 -10.525 -5.679 1.00 96.12 187 THR A N 1
ATOM 1378 C CA . THR A 1 187 ? 5.432 -11.761 -5.715 1.00 96.12 187 THR A CA 1
ATOM 1379 C C . THR A 1 187 ? 3.994 -11.539 -5.261 1.00 96.12 187 THR A C 1
ATOM 1381 O O . THR A 1 187 ? 3.728 -10.766 -4.337 1.00 96.12 187 THR A O 1
ATOM 1384 N N . ALA A 1 188 ? 3.079 -12.251 -5.916 1.00 93.25 188 ALA A N 1
ATOM 1385 C CA . ALA A 1 188 ? 1.677 -12.320 -5.549 1.00 93.25 188 ALA A CA 1
ATOM 1386 C C . ALA A 1 188 ? 1.314 -13.758 -5.160 1.00 93.25 188 ALA A C 1
ATOM 1388 O O . ALA A 1 188 ? 1.710 -14.714 -5.835 1.00 93.25 188 ALA A O 1
ATOM 1389 N N . GLY A 1 189 ? 0.558 -13.923 -4.080 1.00 92.94 189 GLY A N 1
ATOM 1390 C CA . GLY A 1 189 ? 0.180 -15.237 -3.582 1.00 92.94 189 GLY A CA 1
ATOM 1391 C C . GLY A 1 189 ? -0.634 -15.182 -2.295 1.00 92.94 189 GLY A C 1
ATOM 1392 O O . GLY A 1 189 ? -1.250 -14.175 -1.969 1.00 92.94 189 GLY A O 1
ATOM 1393 N N . ASN A 1 190 ? -0.700 -16.315 -1.598 1.00 90.25 190 ASN A N 1
ATOM 1394 C CA . ASN A 1 190 ? -1.435 -16.448 -0.333 1.00 90.25 190 ASN A CA 1
ATOM 1395 C C . ASN A 1 190 ? -0.491 -16.691 0.854 1.00 90.25 190 ASN A C 1
ATOM 1397 O O . ASN A 1 190 ? -0.956 -16.997 1.955 1.00 90.25 190 ASN A O 1
ATOM 1401 N N . ASP A 1 191 ? 0.824 -16.653 0.630 1.00 90.50 191 ASP A N 1
ATOM 1402 C CA . ASP A 1 191 ? 1.800 -16.841 1.691 1.00 90.50 191 ASP A CA 1
ATOM 1403 C C . ASP A 1 191 ? 2.132 -15.483 2.318 1.00 90.50 191 ASP A C 1
ATOM 1405 O O . ASP A 1 191 ? 2.215 -14.466 1.643 1.00 90.50 191 ASP A O 1
ATOM 1409 N N . SER A 1 192 ? 2.422 -15.457 3.621 1.00 84.69 192 SER A N 1
ATOM 1410 C CA . SER A 1 192 ? 2.781 -14.216 4.332 1.00 84.69 192 SER A CA 1
ATOM 1411 C C . SER A 1 192 ? 4.106 -13.584 3.873 1.00 84.69 192 SER A C 1
ATOM 1413 O O . SER A 1 192 ? 4.557 -12.603 4.457 1.00 84.69 192 SER A O 1
ATOM 1415 N N . SER A 1 193 ? 4.820 -14.230 2.948 1.00 88.31 193 SER A N 1
ATOM 1416 C CA . SER A 1 193 ? 6.020 -13.694 2.303 1.00 88.31 193 S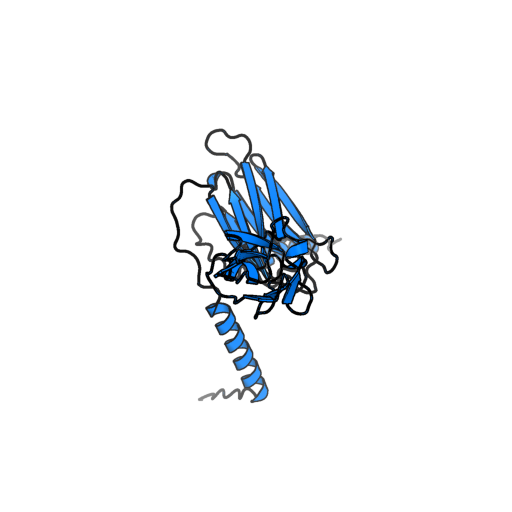ER A CA 1
ATOM 1417 C C . SER A 1 193 ? 5.726 -13.001 0.978 1.00 88.31 193 SER A C 1
ATOM 1419 O O . SER A 1 193 ? 6.645 -12.410 0.416 1.00 88.31 193 SER A O 1
ATOM 1421 N N . ASP A 1 194 ? 4.504 -13.132 0.465 1.00 92.00 194 ASP A N 1
ATOM 1422 C CA . ASP A 1 194 ? 4.078 -12.465 -0.753 1.00 92.00 194 ASP A CA 1
ATOM 1423 C C . ASP A 1 194 ? 3.740 -11.009 -0.461 1.00 92.00 194 ASP A C 1
ATOM 1425 O O . ASP A 1 194 ? 3.264 -10.662 0.619 1.00 92.00 194 ASP A O 1
ATOM 1429 N N . TYR A 1 195 ? 4.036 -10.152 -1.432 1.00 92.06 195 TYR A N 1
ATOM 1430 C CA . TYR A 1 195 ? 3.760 -8.726 -1.331 1.00 92.06 195 TYR A CA 1
ATOM 1431 C C . TYR A 1 195 ? 2.296 -8.430 -1.629 1.00 92.06 195 TYR A C 1
ATOM 1433 O O . TYR A 1 195 ? 1.694 -7.585 -0.981 1.00 92.06 195 TYR A O 1
ATOM 1441 N N . PHE A 1 196 ? 1.728 -9.135 -2.605 1.00 93.31 196 PHE A N 1
ATOM 1442 C CA . PHE A 1 196 ? 0.354 -8.949 -3.041 1.00 93.31 196 PHE A CA 1
ATOM 1443 C C . PHE A 1 196 ? -0.475 -10.203 -2.767 1.00 93.31 196 PHE A C 1
ATOM 1445 O O . PHE A 1 196 ? -0.044 -11.324 -3.031 1.00 93.31 196 PHE A O 1
ATOM 1452 N N . GLU A 1 197 ? -1.693 -10.010 -2.284 1.00 93.94 197 GLU A N 1
ATOM 1453 C CA . GLU A 1 197 ? -2.705 -11.055 -2.196 1.00 93.94 197 GLU A CA 1
ATOM 1454 C C . GLU A 1 197 ? -3.345 -11.273 -3.569 1.00 93.94 197 GLU A C 1
ATOM 1456 O O . GLU A 1 197 ? -3.369 -10.375 -4.416 1.00 93.94 197 GLU A O 1
ATOM 1461 N N . LEU A 1 198 ? -3.863 -12.477 -3.807 1.00 93.06 198 LEU A N 1
ATOM 1462 C CA . LEU A 1 198 ? -4.580 -12.808 -5.039 1.00 93.06 198 LEU A CA 1
ATOM 1463 C C . LEU A 1 198 ? -6.035 -12.332 -4.977 1.00 93.06 198 LEU A C 1
ATOM 1465 O O . LEU A 1 198 ? -6.666 -12.414 -3.928 1.00 93.06 198 LEU A O 1
ATOM 1469 N N . ALA A 1 199 ? -6.596 -11.965 -6.134 1.00 89.62 199 ALA A N 1
ATOM 1470 C CA . ALA A 1 199 ? -7.975 -11.481 -6.257 1.00 89.62 199 ALA A CA 1
ATOM 1471 C C . ALA A 1 199 ? -8.253 -10.201 -5.441 1.00 89.62 199 ALA A C 1
ATOM 1473 O O . ALA A 1 199 ? -9.371 -10.011 -4.957 1.00 89.62 199 ALA A O 1
ATOM 1474 N N . THR A 1 200 ? -7.244 -9.333 -5.328 1.00 90.19 200 THR A N 1
ATOM 1475 C CA . THR A 1 200 ? -7.291 -8.083 -4.561 1.00 90.19 200 THR A CA 1
ATOM 1476 C C . THR A 1 200 ? -6.909 -6.897 -5.453 1.00 90.19 200 THR A C 1
ATOM 1478 O O . THR A 1 200 ? -6.012 -6.987 -6.297 1.00 90.19 200 THR A O 1
ATOM 1481 N N . GLU A 1 201 ? -7.608 -5.773 -5.280 1.00 91.00 201 GLU A N 1
ATOM 1482 C CA . GLU A 1 201 ? -7.307 -4.509 -5.959 1.00 91.00 201 GLU A CA 1
ATOM 1483 C C . GLU A 1 201 ? -6.338 -3.659 -5.128 1.00 91.00 201 GLU A C 1
ATOM 1485 O O . GLU A 1 201 ? -6.506 -3.481 -3.917 1.00 91.00 201 GLU A O 1
ATOM 1490 N N . TYR A 1 202 ? -5.343 -3.085 -5.800 1.00 90.94 202 TYR A N 1
ATOM 1491 C CA . TYR A 1 202 ? -4.330 -2.230 -5.193 1.00 90.94 202 TYR A CA 1
ATOM 1492 C C . TYR A 1 202 ? -4.223 -0.902 -5.928 1.00 90.94 202 TYR A C 1
ATOM 1494 O O . TYR A 1 202 ? -4.185 -0.863 -7.158 1.00 90.94 202 TYR A O 1
ATOM 1502 N N . ARG A 1 203 ? -4.092 0.184 -5.170 1.00 91.50 203 ARG A N 1
ATOM 1503 C CA . ARG A 1 203 ? -3.662 1.487 -5.676 1.00 91.50 203 ARG A CA 1
ATOM 1504 C C . ARG A 1 203 ? -2.144 1.514 -5.730 1.00 91.50 203 ARG A C 1
ATOM 1506 O O . ARG A 1 203 ? -1.494 1.197 -4.741 1.00 91.50 203 ARG A O 1
ATOM 1513 N N . VAL A 1 204 ? -1.580 1.942 -6.847 1.00 90.31 204 VAL A N 1
ATOM 1514 C CA . VAL A 1 204 ? -0.142 2.141 -7.024 1.00 90.31 204 VAL A CA 1
ATOM 1515 C C . VAL A 1 204 ? 0.149 3.624 -7.194 1.00 90.31 204 VAL A C 1
ATOM 1517 O O . VAL A 1 204 ? -0.517 4.298 -7.980 1.00 90.31 204 VAL A O 1
ATOM 1520 N N . LEU A 1 205 ? 1.174 4.101 -6.496 1.00 91.25 205 LEU A N 1
ATOM 1521 C CA . LEU A 1 205 ? 1.743 5.434 -6.627 1.00 91.25 205 LEU A CA 1
ATOM 1522 C C . LEU A 1 205 ? 3.200 5.318 -7.070 1.00 91.25 205 LEU A C 1
ATOM 1524 O O . LEU A 1 205 ? 4.009 4.653 -6.420 1.00 91.25 205 LEU A O 1
ATOM 1528 N N . VAL A 1 206 ? 3.538 6.004 -8.161 1.00 90.44 206 VAL A N 1
ATOM 1529 C CA . VAL A 1 206 ? 4.926 6.152 -8.612 1.00 90.44 206 VAL A CA 1
ATOM 1530 C C . VAL A 1 206 ? 5.304 7.620 -8.555 1.00 90.44 206 VAL A C 1
ATOM 1532 O O . VAL A 1 206 ? 4.694 8.472 -9.210 1.00 90.44 206 VAL A O 1
ATOM 1535 N N . THR A 1 207 ? 6.331 7.907 -7.768 1.00 91.69 207 THR A N 1
ATOM 1536 C CA . THR A 1 207 ? 6.759 9.266 -7.457 1.00 91.69 207 THR A CA 1
ATOM 1537 C C . THR A 1 207 ? 8.223 9.449 -7.828 1.00 91.69 207 THR A C 1
ATOM 1539 O O . THR A 1 207 ? 9.061 8.597 -7.543 1.00 91.69 207 THR A O 1
ATOM 1542 N N . VAL A 1 208 ? 8.552 10.568 -8.475 1.00 91.25 208 VAL A N 1
ATOM 1543 C CA . VAL A 1 208 ? 9.923 10.863 -8.918 1.00 91.25 208 VAL A CA 1
ATOM 1544 C C . VAL A 1 208 ? 10.347 12.274 -8.550 1.00 91.25 208 VAL A C 1
ATOM 1546 O O . VAL A 1 208 ? 9.530 13.195 -8.453 1.00 91.25 208 VAL A O 1
ATOM 1549 N N . GLY A 1 209 ? 11.651 12.479 -8.376 1.00 87.44 209 GLY A N 1
ATOM 1550 C CA . GLY A 1 209 ? 12.207 13.812 -8.157 1.00 87.44 209 GLY A CA 1
ATOM 1551 C C . GLY A 1 209 ? 12.066 14.697 -9.395 1.00 87.44 209 GLY A C 1
ATOM 1552 O O . GLY A 1 209 ? 11.831 15.904 -9.276 1.00 87.44 209 GLY A O 1
ATOM 1553 N N . ASN A 1 210 ? 12.188 14.107 -10.586 1.00 88.19 210 ASN A N 1
ATOM 1554 C CA . ASN A 1 210 ? 12.036 14.803 -11.856 1.00 88.19 210 ASN A CA 1
ATOM 1555 C C . ASN A 1 210 ? 11.488 13.904 -12.978 1.00 88.19 210 ASN A C 1
ATOM 1557 O O . ASN A 1 210 ? 12.206 13.080 -13.536 1.00 88.19 210 ASN A O 1
ATOM 1561 N N . GLU A 1 211 ? 10.248 14.157 -13.398 1.00 89.25 211 GLU A N 1
ATOM 1562 C CA . GLU A 1 211 ? 9.557 13.416 -14.466 1.00 89.25 211 GLU A CA 1
ATOM 1563 C C . GLU A 1 211 ? 10.293 13.455 -15.813 1.00 89.25 211 GLU A C 1
ATOM 1565 O O . GLU A 1 211 ? 10.244 12.499 -16.575 1.00 89.25 211 GLU A O 1
ATOM 1570 N N . SER A 1 212 ? 11.044 14.527 -16.099 1.00 88.06 212 SER A N 1
ATOM 1571 C CA . SER A 1 212 ? 11.814 14.633 -17.347 1.00 88.06 212 SER A CA 1
ATOM 1572 C C . SER A 1 212 ? 13.013 13.680 -17.397 1.00 88.06 212 SER A C 1
ATOM 1574 O O . SER A 1 212 ? 13.625 13.540 -18.451 1.00 88.06 212 SER A O 1
ATOM 1576 N N . ASN A 1 213 ? 13.379 13.061 -16.269 1.00 91.94 213 ASN A N 1
ATOM 1577 C CA . ASN A 1 213 ? 14.425 12.043 -16.201 1.00 91.94 213 ASN A CA 1
ATOM 1578 C C . ASN A 1 213 ? 13.876 10.626 -16.455 1.00 91.94 213 ASN A C 1
ATOM 1580 O O . ASN A 1 213 ? 14.662 9.681 -16.522 1.00 91.94 213 ASN A O 1
ATOM 1584 N N . ILE A 1 214 ? 12.560 10.474 -16.624 1.00 91.19 214 ILE A N 1
ATOM 1585 C CA . ILE A 1 214 ? 11.899 9.208 -16.945 1.00 91.19 214 ILE A CA 1
ATOM 1586 C C . ILE A 1 214 ? 11.464 9.247 -18.413 1.00 91.19 214 ILE A C 1
ATOM 1588 O O . ILE A 1 214 ? 10.752 10.158 -18.839 1.00 91.19 214 ILE A O 1
ATOM 1592 N N . GLU A 1 215 ? 11.924 8.276 -19.199 1.00 87.50 215 GLU A N 1
ATOM 1593 C CA . GLU A 1 215 ? 11.501 8.113 -20.594 1.00 87.50 215 GLU A CA 1
ATOM 1594 C C . GLU A 1 215 ? 10.127 7.449 -20.633 1.00 87.50 215 GLU A C 1
ATOM 1596 O O . GLU A 1 215 ? 9.178 7.986 -21.214 1.00 87.50 215 GLU A O 1
ATOM 1601 N N . SER A 1 216 ? 10.026 6.292 -19.977 1.00 85.00 216 SER A N 1
ATOM 1602 C CA . SER A 1 216 ? 8.818 5.489 -19.887 1.00 85.00 216 SER A CA 1
ATOM 1603 C C . SER A 1 216 ? 8.818 4.620 -18.629 1.00 85.00 216 SER A C 1
ATOM 1605 O O . SER A 1 216 ? 9.845 4.438 -17.980 1.00 85.00 216 SER A O 1
ATOM 1607 N N . GLY A 1 217 ? 7.660 4.092 -18.262 1.00 85.19 217 GLY A N 1
ATOM 1608 C CA . GLY A 1 217 ? 7.553 3.039 -17.268 1.00 85.19 217 GLY A CA 1
ATOM 1609 C C . GLY A 1 217 ? 6.147 2.469 -17.198 1.00 85.19 217 GLY A C 1
ATOM 1610 O O . GLY A 1 217 ? 5.199 3.029 -17.766 1.00 85.19 217 GLY A O 1
ATOM 1611 N N . TYR A 1 218 ? 6.019 1.324 -16.539 1.00 85.38 218 TYR A N 1
ATOM 1612 C CA . TYR A 1 218 ? 4.726 0.728 -16.255 1.00 85.38 218 TYR A CA 1
ATOM 1613 C C . TYR A 1 218 ? 4.710 -0.055 -14.950 1.00 85.38 218 TYR A C 1
ATOM 1615 O O . TYR A 1 218 ? 5.741 -0.523 -14.467 1.00 85.38 218 TYR A O 1
ATOM 1623 N N . VAL A 1 219 ? 3.501 -0.217 -14.415 1.00 87.38 219 VAL A N 1
ATOM 1624 C CA . VAL A 1 219 ? 3.211 -1.171 -13.342 1.00 87.38 219 VAL A CA 1
ATOM 1625 C C . VAL A 1 219 ? 2.060 -2.058 -13.774 1.00 87.38 219 VAL A C 1
ATOM 1627 O O . VAL A 1 219 ? 1.000 -1.541 -14.138 1.00 87.38 219 VAL A O 1
ATOM 1630 N N . ALA A 1 220 ? 2.253 -3.376 -13.763 1.00 88.06 220 ALA A N 1
ATOM 1631 C CA . ALA A 1 220 ? 1.214 -4.325 -14.154 1.00 88.06 220 ALA A CA 1
ATOM 1632 C C . ALA A 1 220 ? 1.411 -5.717 -13.526 1.00 88.06 220 ALA A C 1
ATOM 1634 O O . ALA A 1 220 ? 2.549 -6.141 -13.333 1.00 88.06 220 ALA A O 1
ATOM 1635 N N . PRO A 1 221 ? 0.325 -6.459 -13.250 1.00 89.38 221 PRO A N 1
ATOM 1636 C CA . PRO A 1 221 ? 0.411 -7.882 -12.928 1.00 89.38 221 PRO A CA 1
ATOM 1637 C C . PRO A 1 221 ? 0.868 -8.699 -14.151 1.00 89.38 221 PRO A C 1
ATOM 1639 O O . PRO A 1 221 ? 0.550 -8.358 -15.291 1.00 89.38 221 PRO A O 1
ATOM 1642 N N . ASP A 1 222 ? 1.595 -9.794 -13.940 1.00 87.44 222 ASP A N 1
ATOM 1643 C CA . ASP A 1 222 ? 2.179 -10.627 -15.007 1.00 87.44 222 ASP A CA 1
ATOM 1644 C C . ASP A 1 222 ? 1.142 -11.298 -15.919 1.00 87.44 222 ASP A C 1
ATOM 1646 O O . ASP A 1 222 ? 1.390 -11.573 -17.098 1.00 87.44 222 ASP A O 1
ATOM 1650 N N . ASP A 1 223 ? -0.052 -11.533 -15.391 1.00 82.12 223 ASP A N 1
ATOM 1651 C CA . ASP A 1 223 ? -1.177 -12.105 -16.112 1.00 82.12 223 ASP A CA 1
ATOM 1652 C C . ASP A 1 223 ? -2.099 -11.050 -16.745 1.00 82.12 223 ASP A C 1
ATOM 1654 O O . ASP A 1 223 ? -3.148 -11.438 -17.270 1.00 82.12 223 ASP A O 1
ATOM 1658 N N . ALA A 1 224 ? -1.686 -9.766 -16.732 1.00 60.44 224 ALA A N 1
ATOM 1659 C CA . ALA A 1 224 ? -2.355 -8.548 -17.217 1.00 60.44 224 ALA A CA 1
ATOM 1660 C C . ALA A 1 224 ? -3.485 -8.798 -18.226 1.00 60.44 224 ALA A C 1
ATOM 1662 O O . ALA A 1 224 ? -3.366 -8.592 -19.441 1.00 60.44 224 ALA A O 1
ATOM 1663 N N . SER A 1 225 ? -4.626 -9.225 -17.695 1.00 52.44 225 SER A N 1
ATOM 1664 C CA . SER A 1 225 ? -5.885 -9.340 -18.421 1.00 52.44 225 SER A CA 1
ATOM 1665 C C . SER A 1 225 ? -6.769 -8.118 -18.155 1.00 52.44 225 SER A C 1
ATOM 1667 O O . SER A 1 225 ? -7.612 -7.792 -18.996 1.00 52.44 225 SER A O 1
ATOM 1669 N N . ILE A 1 226 ? -6.526 -7.408 -17.042 1.00 50.03 226 ILE A N 1
ATOM 1670 C CA . ILE A 1 226 ? -7.189 -6.181 -16.581 1.00 50.03 226 ILE A CA 1
ATOM 1671 C C . ILE A 1 226 ? -6.167 -5.366 -15.754 1.00 50.03 226 ILE A C 1
ATOM 1673 O O . ILE A 1 226 ? -5.453 -5.941 -14.944 1.00 50.03 226 ILE A O 1
ATOM 1677 N N . GLY A 1 227 ? -6.098 -4.042 -15.954 1.00 53.03 227 GLY A N 1
ATOM 1678 C CA . GLY A 1 227 ? -5.286 -3.135 -15.122 1.00 53.03 227 GLY A CA 1
ATOM 1679 C C . GLY A 1 227 ? -3.817 -2.979 -15.546 1.00 53.03 227 GLY A C 1
ATOM 1680 O O . GLY A 1 227 ? -3.223 -3.877 -16.136 1.00 53.03 227 GLY A O 1
ATOM 1681 N N . GLY A 1 228 ? -3.261 -1.791 -15.301 1.00 56.78 228 GLY A N 1
ATOM 1682 C CA . GLY A 1 228 ? -1.871 -1.428 -15.590 1.00 56.78 228 GLY A CA 1
ATOM 1683 C C . GLY A 1 228 ? -1.719 0.051 -15.960 1.00 56.78 228 GLY A C 1
ATOM 1684 O O . GLY A 1 228 ? -2.463 0.559 -16.807 1.00 56.78 228 GLY A O 1
ATOM 1685 N N . GLY A 1 229 ? -0.776 0.733 -15.313 1.00 59.88 229 GLY A N 1
ATOM 1686 C CA . GLY A 1 229 ? -0.441 2.137 -15.564 1.00 59.88 229 GLY A CA 1
ATOM 1687 C C . GLY A 1 229 ? 0.740 2.250 -16.518 1.00 59.88 229 GLY A C 1
ATOM 1688 O O . GLY A 1 229 ? 1.740 1.575 -16.304 1.00 59.88 229 GLY A O 1
ATOM 1689 N N . PHE A 1 230 ? 0.633 3.074 -17.563 1.00 67.19 230 PHE A N 1
ATOM 1690 C CA . PHE A 1 230 ? 1.763 3.441 -18.424 1.00 67.19 230 PHE A CA 1
ATOM 1691 C C . PHE A 1 230 ? 2.029 4.932 -18.256 1.00 67.19 230 PHE A C 1
ATOM 1693 O O . PHE A 1 230 ? 1.127 5.739 -18.484 1.00 67.19 230 PHE A O 1
ATOM 1700 N N . PHE A 1 231 ? 3.273 5.290 -17.967 1.00 71.62 231 PHE A N 1
ATOM 1701 C CA . PHE A 1 231 ? 3.712 6.675 -17.816 1.00 71.62 231 PHE A CA 1
ATOM 1702 C C . PHE A 1 231 ? 4.956 6.940 -18.673 1.00 71.62 231 PHE A C 1
ATOM 1704 O O . PHE A 1 231 ? 5.695 6.018 -19.012 1.00 71.62 231 PHE A O 1
ATOM 1711 N N . GLY A 1 232 ? 5.170 8.194 -19.088 1.00 61.94 232 GLY A N 1
ATOM 1712 C CA . GLY A 1 232 ? 6.323 8.582 -19.913 1.00 61.94 232 GLY A CA 1
ATOM 1713 C C . GLY A 1 232 ? 6.046 9.641 -20.981 1.00 61.94 232 GLY A C 1
ATOM 1714 O O . GLY A 1 232 ? 4.900 9.920 -21.343 1.00 61.94 232 GLY A O 1
ATOM 1715 N N . ASN A 1 233 ? 7.125 10.213 -21.524 1.00 57.94 233 ASN A N 1
ATOM 1716 C CA . ASN A 1 233 ? 7.121 11.291 -22.524 1.00 57.94 233 ASN A CA 1
ATOM 1717 C C . ASN A 1 233 ? 6.839 10.775 -23.949 1.00 57.94 233 ASN A C 1
ATOM 1719 O O . ASN A 1 233 ? 7.553 11.084 -24.902 1.00 57.94 233 ASN A O 1
ATOM 1723 N N . ALA A 1 234 ? 5.770 10.006 -24.145 1.00 52.53 234 ALA A N 1
ATOM 1724 C CA . ALA A 1 234 ? 5.283 9.721 -25.491 1.00 52.53 234 ALA A CA 1
ATOM 1725 C C . ALA A 1 234 ? 4.476 10.929 -25.996 1.00 52.53 234 ALA A C 1
ATOM 1727 O O . ALA A 1 234 ? 3.256 10.960 -25.862 1.00 52.53 234 ALA A O 1
ATOM 1728 N N . ASP A 1 235 ? 5.177 11.936 -26.529 1.00 45.97 235 ASP A N 1
ATOM 1729 C CA . ASP A 1 235 ? 4.676 13.131 -27.230 1.00 45.97 235 ASP A CA 1
ATOM 1730 C C . ASP A 1 235 ? 3.168 13.100 -27.593 1.00 45.97 235 ASP A C 1
ATOM 1732 O O . ASP A 1 235 ? 2.765 12.803 -28.723 1.00 45.97 235 ASP A O 1
ATOM 1736 N N . GLY A 1 236 ? 2.317 13.482 -26.636 1.00 43.56 236 GLY A N 1
ATOM 1737 C CA . GLY A 1 236 ? 0.976 14.003 -26.898 1.00 43.56 236 GLY A CA 1
ATOM 1738 C C . GLY A 1 236 ? -0.198 13.025 -27.019 1.00 43.56 236 GLY A C 1
ATOM 1739 O O . GLY A 1 236 ? -1.219 13.433 -27.578 1.00 43.56 236 GLY A O 1
ATOM 1740 N N . SER A 1 237 ? -0.140 11.797 -26.497 1.00 39.12 237 SER A N 1
ATOM 1741 C CA . SER A 1 237 ? -1.385 11.075 -26.185 1.00 39.12 237 SER A CA 1
ATOM 1742 C C . SER A 1 237 ? -1.685 11.200 -24.700 1.00 39.12 237 SER A C 1
ATOM 1744 O O . SER A 1 237 ? -0.973 10.603 -23.902 1.00 39.12 237 SER A O 1
ATOM 1746 N N . ASP A 1 238 ? -2.724 11.964 -24.347 1.00 41.59 238 ASP A N 1
ATOM 1747 C CA . ASP A 1 238 ? -3.334 11.954 -23.014 1.00 41.59 238 ASP A CA 1
ATOM 1748 C C . ASP A 1 238 ? -3.491 10.495 -22.557 1.00 41.59 238 ASP A C 1
ATOM 1750 O O . ASP A 1 238 ? -4.366 9.771 -23.048 1.00 41.59 238 ASP A O 1
ATOM 1754 N N . GLY A 1 239 ? -2.598 10.056 -21.668 1.00 40.88 239 GLY A N 1
ATOM 1755 C CA . GLY A 1 239 ? -2.650 8.768 -21.000 1.00 40.88 239 GLY A CA 1
ATOM 1756 C C . GLY A 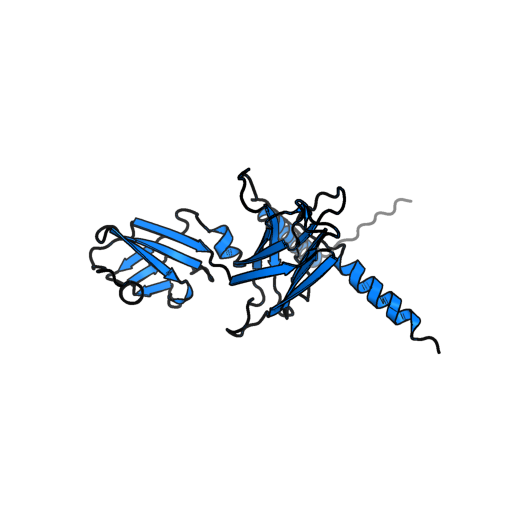1 239 ? -3.852 8.771 -20.074 1.00 40.88 239 GLY A C 1
ATOM 1757 O O . GLY A 1 239 ? -3.742 9.066 -18.893 1.00 40.88 239 GLY A O 1
ATOM 1758 N N . SER A 1 240 ? -5.039 8.519 -20.623 1.00 38.53 240 SER A N 1
ATOM 1759 C CA . SER A 1 240 ? -6.192 8.190 -19.801 1.00 38.53 240 SER A CA 1
ATOM 1760 C C . SER A 1 240 ? -5.873 6.866 -19.091 1.00 38.53 240 SER A C 1
ATOM 1762 O O . SER A 1 240 ? -5.669 5.877 -19.802 1.00 38.53 240 SER A O 1
ATOM 1764 N N . PRO A 1 241 ? -5.860 6.813 -17.746 1.00 42.75 241 PRO A N 1
ATOM 1765 C CA . PRO A 1 241 ? -5.402 5.660 -16.955 1.00 42.75 241 PRO A CA 1
ATOM 1766 C C . PRO A 1 241 ? -6.374 4.462 -16.979 1.00 42.75 241 PRO A C 1
ATOM 1768 O O . PRO A 1 241 ? -6.460 3.679 -16.043 1.00 42.75 241 PRO A O 1
ATOM 1771 N N . GLY A 1 242 ? -7.156 4.301 -18.046 1.00 38.25 242 GLY A N 1
ATOM 1772 C CA . GLY A 1 242 ? -8.205 3.296 -18.135 1.00 38.25 242 GLY A CA 1
ATOM 1773 C C . GLY A 1 242 ? -8.071 2.458 -19.393 1.00 38.25 242 GLY A C 1
ATOM 1774 O O . GLY A 1 242 ? -8.403 2.921 -20.482 1.00 38.25 242 GLY A O 1
ATOM 1775 N N . PHE A 1 243 ? -7.692 1.193 -19.214 1.00 42.75 243 PHE A N 1
ATOM 1776 C CA . PHE A 1 243 ? -7.760 0.123 -20.214 1.00 42.75 243 PHE A CA 1
ATOM 1777 C C . PHE A 1 243 ? -6.765 0.242 -21.377 1.00 42.75 243 PHE A C 1
ATOM 1779 O O . PHE A 1 243 ? -7.136 0.373 -22.546 1.00 42.75 243 PHE A O 1
ATOM 1786 N N . GLY A 1 244 ? -5.482 0.053 -21.070 1.00 35.62 244 GLY A N 1
ATOM 1787 C CA . GLY A 1 244 ? -4.421 -0.224 -22.040 1.00 35.62 244 GLY A CA 1
ATOM 1788 C C . GLY A 1 244 ? -4.545 -1.590 -22.735 1.00 35.62 244 GLY A C 1
ATOM 1789 O O . GLY A 1 244 ? -3.560 -2.308 -22.862 1.00 35.62 244 GLY A O 1
ATOM 1790 N N . ALA A 1 245 ? -5.716 -1.941 -23.278 1.00 36.50 245 ALA A N 1
ATOM 1791 C CA . ALA A 1 245 ? -5.916 -3.120 -24.134 1.00 36.50 245 ALA A CA 1
ATOM 1792 C C . ALA A 1 245 ? -5.073 -3.091 -25.438 1.00 36.50 245 ALA A C 1
ATOM 1794 O O . ALA A 1 245 ? -5.163 -3.997 -26.267 1.00 36.50 245 ALA A O 1
ATOM 1795 N N . GLY A 1 246 ? -4.269 -2.043 -25.654 1.00 34.69 246 GLY A N 1
ATOM 1796 C CA . GLY A 1 246 ? -3.426 -1.865 -26.833 1.00 34.69 246 GLY A CA 1
ATOM 1797 C C . GLY A 1 246 ? -1.990 -2.383 -26.705 1.00 34.69 246 GLY A C 1
ATOM 1798 O O . GLY A 1 246 ? -1.428 -2.795 -27.719 1.00 34.69 246 GLY A O 1
ATOM 1799 N N . VAL A 1 247 ? -1.384 -2.391 -25.511 1.00 41.41 247 VAL A N 1
ATOM 1800 C CA . VAL A 1 247 ? 0.082 -2.574 -25.394 1.00 41.41 247 VAL A CA 1
ATOM 1801 C C . VAL A 1 247 ? 0.486 -4.021 -25.094 1.00 41.41 247 VAL A C 1
ATOM 1803 O O . VAL A 1 247 ? 1.460 -4.501 -25.675 1.00 41.41 247 VAL A O 1
ATOM 1806 N N . ALA A 1 248 ? -0.329 -4.794 -24.367 1.00 40.94 248 ALA A N 1
ATOM 1807 C CA . ALA A 1 248 ? -0.105 -6.240 -24.207 1.00 40.94 248 ALA A CA 1
ATOM 1808 C C . ALA A 1 248 ? -0.115 -7.001 -25.557 1.00 40.94 248 ALA A C 1
ATOM 1810 O O . ALA A 1 248 ? 0.548 -8.024 -25.732 1.00 40.94 248 ALA A O 1
ATOM 1811 N N . VAL A 1 249 ? -0.797 -6.462 -26.579 1.00 39.84 249 VAL A N 1
ATOM 1812 C CA . VAL A 1 249 ? -0.780 -7.026 -27.941 1.00 39.84 249 VAL A CA 1
ATOM 1813 C C . VAL A 1 249 ? 0.562 -6.783 -28.647 1.00 39.84 249 VAL A C 1
ATOM 1815 O O . VAL A 1 249 ? 0.960 -7.594 -29.486 1.00 39.84 249 VAL A O 1
ATOM 1818 N N . ALA A 1 250 ? 1.297 -5.718 -28.311 1.00 36.66 250 ALA A N 1
ATOM 1819 C CA . ALA A 1 250 ? 2.572 -5.410 -28.955 1.00 36.66 250 ALA A CA 1
ATOM 1820 C C . ALA A 1 250 ? 3.689 -6.372 -28.515 1.00 36.66 250 ALA A C 1
ATOM 1822 O O . ALA A 1 250 ? 4.388 -6.895 -29.383 1.00 36.66 250 ALA A O 1
ATOM 1823 N N . ALA A 1 251 ? 3.791 -6.695 -27.220 1.00 38.25 251 ALA A N 1
ATOM 1824 C CA . ALA A 1 251 ? 4.790 -7.638 -26.698 1.00 38.25 251 ALA A CA 1
ATOM 1825 C C . ALA A 1 251 ? 4.552 -9.088 -27.178 1.00 38.25 251 ALA A C 1
ATOM 1827 O O . ALA A 1 251 ? 5.488 -9.795 -27.567 1.00 38.25 251 ALA A O 1
ATOM 1828 N N . ILE A 1 252 ? 3.287 -9.517 -27.274 1.00 41.56 252 ILE A N 1
ATOM 1829 C CA . ILE A 1 252 ? 2.929 -10.843 -27.809 1.00 41.56 252 ILE A CA 1
ATOM 1830 C C . ILE A 1 252 ? 3.160 -10.913 -29.334 1.00 41.56 252 ILE A C 1
ATOM 1832 O O . ILE A 1 252 ? 3.558 -11.958 -29.865 1.00 41.56 252 ILE A O 1
ATOM 1836 N N . ALA A 1 253 ? 2.985 -9.806 -30.066 1.00 35.72 253 ALA A N 1
ATOM 1837 C CA . ALA A 1 253 ? 3.223 -9.762 -31.511 1.00 35.72 253 ALA A CA 1
ATOM 1838 C C . ALA A 1 253 ? 4.716 -9.857 -31.884 1.00 35.72 253 ALA A C 1
ATOM 1840 O O . ALA A 1 253 ? 5.053 -10.519 -32.875 1.00 35.72 253 ALA A O 1
ATOM 1841 N N . THR A 1 254 ? 5.630 -9.273 -31.101 1.00 40.09 254 THR A N 1
ATOM 1842 C CA . THR A 1 254 ? 7.084 -9.406 -31.323 1.00 40.09 254 THR A CA 1
ATOM 1843 C C . THR A 1 254 ? 7.594 -10.812 -31.000 1.00 40.09 254 THR A C 1
ATOM 1845 O O . THR A 1 254 ? 8.403 -11.347 -31.767 1.00 40.09 254 THR A O 1
ATOM 1848 N N . ALA A 1 255 ? 7.060 -11.475 -29.969 1.00 37.12 255 ALA A N 1
ATOM 1849 C CA . ALA A 1 255 ? 7.380 -12.875 -29.671 1.00 37.12 255 ALA A CA 1
ATOM 1850 C C . ALA A 1 255 ? 6.855 -13.848 -30.755 1.00 37.12 255 ALA A C 1
ATOM 1852 O O . ALA A 1 255 ? 7.573 -14.754 -31.196 1.00 37.12 255 ALA A O 1
ATOM 1853 N N . GLY A 1 256 ? 5.644 -13.622 -31.282 1.00 35.88 256 GLY A N 1
ATOM 1854 C CA . GLY A 1 256 ? 5.062 -14.429 -32.367 1.00 35.88 256 GLY A CA 1
ATOM 1855 C C . GLY A 1 256 ? 5.771 -14.273 -33.722 1.00 35.88 256 GLY A C 1
ATOM 1856 O O . GLY A 1 256 ? 5.929 -15.248 -34.469 1.00 35.88 256 GLY A O 1
ATOM 1857 N N . ALA A 1 257 ? 6.263 -13.070 -34.039 1.00 39.72 257 ALA A N 1
ATOM 1858 C CA . ALA A 1 257 ? 7.010 -12.804 -35.272 1.00 39.72 257 ALA A CA 1
ATOM 1859 C C . ALA A 1 257 ? 8.425 -13.420 -35.265 1.00 39.72 257 ALA A C 1
ATOM 1861 O O . ALA A 1 257 ? 8.929 -13.813 -36.324 1.00 39.72 257 ALA A O 1
ATOM 1862 N N . ALA A 1 258 ? 9.049 -13.567 -34.092 1.00 39.56 258 ALA A N 1
ATOM 1863 C CA . ALA A 1 258 ? 10.330 -14.258 -33.937 1.00 39.56 258 ALA A CA 1
ATOM 1864 C C . ALA A 1 258 ? 10.185 -15.790 -34.046 1.00 39.56 258 ALA A C 1
ATOM 1866 O O . ALA A 1 258 ? 10.976 -16.436 -34.742 1.00 39.56 258 ALA A O 1
ATOM 1867 N N . ALA A 1 259 ? 9.128 -16.372 -33.467 1.00 38.31 259 ALA A N 1
ATOM 1868 C CA . ALA A 1 259 ? 8.864 -17.814 -33.531 1.00 38.31 259 ALA A CA 1
ATOM 1869 C C . ALA A 1 259 ? 8.538 -18.309 -34.958 1.00 38.31 259 ALA A C 1
ATOM 1871 O O . ALA A 1 259 ? 8.950 -19.401 -35.356 1.00 38.31 259 ALA A O 1
ATOM 1872 N N . CYS A 1 260 ? 7.894 -17.484 -35.791 1.00 41.31 260 CYS A N 1
ATOM 1873 C CA . CYS A 1 260 ? 7.594 -17.845 -37.183 1.00 41.31 260 CYS A CA 1
ATOM 1874 C C . CYS A 1 260 ? 8.818 -17.836 -38.123 1.00 41.31 260 CYS A C 1
ATOM 1876 O O . CYS A 1 260 ? 8.718 -18.318 -39.252 1.00 41.31 260 CYS A O 1
ATOM 1878 N N . ARG A 1 2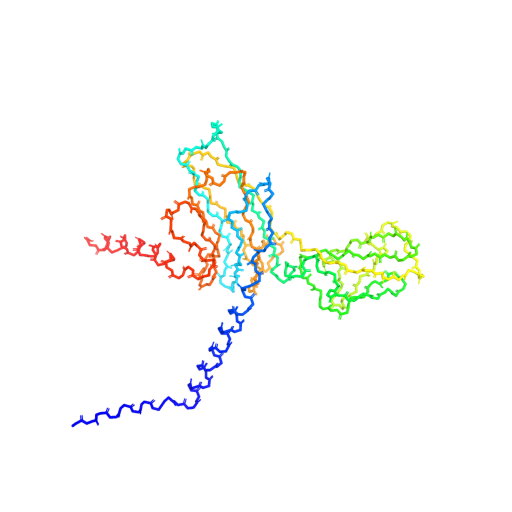61 ? 9.987 -17.330 -37.695 1.00 42.31 261 ARG A N 1
ATOM 1879 C CA . ARG A 1 261 ? 11.224 -17.348 -38.505 1.00 42.31 261 ARG A CA 1
ATOM 1880 C C . ARG A 1 261 ? 12.160 -18.525 -38.225 1.00 42.31 261 ARG A C 1
ATOM 1882 O O . ARG A 1 261 ? 13.083 -18.732 -39.011 1.00 42.31 261 ARG A O 1
ATOM 1889 N N . GLN A 1 262 ? 11.925 -19.321 -37.181 1.00 42.22 262 GLN A N 1
ATOM 1890 C CA . GLN A 1 262 ? 12.785 -20.467 -36.840 1.00 42.22 262 GLN A CA 1
ATOM 1891 C C . GLN A 1 262 ? 12.256 -21.840 -37.291 1.00 42.22 262 GLN A C 1
ATOM 1893 O O . GLN A 1 262 ? 13.002 -22.811 -37.249 1.00 42.22 262 GLN A O 1
ATOM 1898 N N . GLY A 1 263 ? 11.028 -21.937 -37.811 1.00 39.84 263 GLY A N 1
ATOM 1899 C CA . GLY A 1 263 ? 10.432 -23.200 -38.282 1.00 39.84 263 GLY A CA 1
ATOM 1900 C C . GLY A 1 263 ? 10.732 -23.587 -39.738 1.00 39.84 263 GLY A C 1
ATOM 1901 O O . GLY A 1 263 ? 9.956 -24.323 -40.342 1.00 39.84 263 GLY A O 1
ATOM 1902 N N . GLY A 1 264 ? 11.799 -23.057 -40.338 1.00 43.16 264 GLY A N 1
ATOM 1903 C CA . GLY A 1 264 ? 12.067 -23.189 -41.771 1.00 43.16 264 GLY A CA 1
ATOM 1904 C C . GLY A 1 264 ? 13.479 -23.641 -42.115 1.00 43.16 264 GLY A C 1
ATOM 1905 O O . GLY A 1 264 ? 14.121 -22.953 -42.904 1.00 43.16 264 GLY A O 1
ATOM 1906 N N . ARG A 1 265 ? 13.953 -24.762 -41.555 1.00 39.88 265 ARG A N 1
ATOM 1907 C CA . ARG A 1 265 ? 14.997 -25.624 -42.143 1.00 39.88 265 ARG A CA 1
ATOM 1908 C C . ARG A 1 265 ? 14.849 -27.066 -41.683 1.00 39.88 265 ARG A C 1
ATOM 1910 O O . ARG A 1 265 ? 14.728 -27.268 -40.459 1.00 39.88 265 ARG A O 1
#

Radius of gyration: 24.17 Å; chains: 1; bounding box: 61×48×83 Å

Organism: Halopiger xanaduensis (strain DSM 18323 / JCM 14033 / SH-6) (NCBI:txid797210)

Foldseek 3Di:
DDDDPPPPDPPVNVVVVVVVVVVVVVVVVVPPPDDDDDPDLDFDFQDKWKAFFAPPFFWKKKKFFWAQDDPPPDFKWKKKKFKWFVVLVVQAPDWPPWDWWDQFQKIAIPDDQDAQKWKWFQKDPQRDIFIDHSVQADPRRMHRSVVRDPGPRGNPITTPTIGMHIHTLDIDMDMDGRRDMDMDIFGEDDDPRGSHYHRTMMIMIMTINDQNRTAKIKIHGPVPPAAMAIGHPPPDDPRPRHDPVPVVVVVVVVVVVVVVVPPDD

Secondary structure (DSSP, 8-state):
----------HHHHHHHHHHHHHHHHHHHHTT--------SS-EEEEEEEEE--TT--EEEEEEEEPSS-GGG-S-EEEEEEEEEHHHHHHTT-TTS--EEEETTEEEESSPPPSSEEEEEEETTT--EEEEEGGGSBTTTEEEHHHH--S---TT--EEEEEEEEPEEEEEEEEE-TT-EEEEEEEEESSTT-SEETT-EEEEEEEES-GGGEEEEEEEETT-SSB-EEEE--TT----SS--TTTHHHHHHHHHHHHTTTS--

Sequence (265 aa):
MTHSFRTLVSPSTAYVLLVAWATVILCLSFGLVAVASAQGSGPNEIENSTIETTENTSYVELDIEFASEFANNSSTETVDFESYNEEAWQVNGTEPAHSGTLNGTVLEVSDDIVPSATYSAELNQSGTTVDVSSDDFADNGTVDLSTVSSDSITSDDEVLSLTLTADPVVSDSVTGATNDTVTNEYTAGNDSSDYFELATEYRVLVTVGNESNIESGYVAPDDASIGGGFFGNADGSDGSPGFGAGVAVAAIATAGAAACRQGGR

pLDDT: mean 76.38, std 20.73, range [32.66, 96.56]